Protein AF-A0A367IPC1-F1 (afdb_monomer_lite)

Structure (mmCIF, N/CA/C/O backbone):
data_AF-A0A367IPC1-F1
#
_entry.id   AF-A0A367IPC1-F1
#
loop_
_atom_site.group_PDB
_atom_site.id
_atom_site.type_symbol
_atom_site.label_atom_id
_atom_site.label_alt_id
_atom_site.label_comp_id
_atom_site.label_asym_id
_atom_site.label_entity_id
_atom_site.label_seq_id
_atom_site.pdbx_PDB_ins_code
_atom_site.Cartn_x
_atom_site.Cartn_y
_atom_site.Cartn_z
_atom_site.occupancy
_atom_site.B_iso_or_equiv
_atom_site.auth_seq_id
_atom_site.auth_comp_id
_atom_site.auth_asym_id
_atom_site.auth_atom_id
_atom_site.pdbx_PDB_model_num
ATOM 1 N N . MET A 1 1 ? 33.055 49.948 -22.273 1.00 42.25 1 MET A N 1
ATOM 2 C CA . MET A 1 1 ? 32.935 50.486 -20.903 1.00 42.25 1 MET A CA 1
ATOM 3 C C . MET A 1 1 ? 33.742 49.570 -20.008 1.00 42.25 1 MET A C 1
ATOM 5 O O . MET A 1 1 ? 33.473 48.376 -20.011 1.00 42.25 1 MET A O 1
ATOM 9 N N . ALA A 1 2 ? 34.814 50.098 -19.420 1.00 43.41 2 ALA A N 1
ATOM 10 C CA . ALA A 1 2 ? 35.796 49.330 -18.663 1.00 43.41 2 ALA A CA 1
ATOM 11 C C . ALA A 1 2 ? 35.115 48.582 -17.507 1.00 43.41 2 ALA A C 1
ATOM 13 O O . ALA A 1 2 ? 34.340 49.169 -16.755 1.00 43.41 2 ALA A O 1
ATOM 14 N N . GLN A 1 3 ? 35.345 47.272 -17.435 1.00 56.81 3 GLN A N 1
ATOM 15 C CA . GLN A 1 3 ? 34.843 46.413 -16.370 1.00 56.81 3 GLN A CA 1
ATOM 16 C C . GLN A 1 3 ? 35.680 46.675 -15.111 1.00 56.81 3 GLN A C 1
ATOM 18 O O . GLN A 1 3 ? 36.740 46.081 -14.950 1.00 56.81 3 GLN A O 1
ATOM 23 N N . ASP A 1 4 ? 35.218 47.571 -14.234 1.00 70.94 4 ASP A N 1
ATOM 24 C CA . ASP A 1 4 ? 35.778 47.771 -12.885 1.00 70.94 4 ASP A CA 1
ATOM 25 C C . ASP A 1 4 ? 35.374 46.589 -11.981 1.00 70.94 4 ASP A C 1
ATOM 27 O O . ASP A 1 4 ? 34.529 46.712 -11.088 1.00 70.94 4 ASP A O 1
ATOM 31 N N . VAL A 1 5 ? 35.930 45.411 -12.273 1.00 76.56 5 VAL A N 1
ATOM 32 C CA . VAL A 1 5 ? 35.780 44.190 -11.475 1.00 76.56 5 VAL A CA 1
ATOM 33 C C . VAL A 1 5 ? 37.172 43.699 -11.094 1.00 76.56 5 VAL A C 1
ATOM 35 O O . VAL A 1 5 ? 37.949 43.301 -11.958 1.00 76.56 5 VAL A O 1
ATOM 38 N N . SER A 1 6 ? 37.483 43.715 -9.801 1.00 80.38 6 SER A N 1
ATOM 39 C CA . SER A 1 6 ? 38.689 43.121 -9.232 1.00 80.38 6 SER A CA 1
ATOM 40 C C . SER A 1 6 ? 38.326 41.834 -8.497 1.00 80.38 6 SER A C 1
ATOM 42 O O . SER A 1 6 ? 37.409 41.809 -7.680 1.00 80.38 6 SER A O 1
ATOM 44 N N . VAL A 1 7 ? 39.034 40.746 -8.797 1.00 84.06 7 VAL A N 1
ATOM 45 C CA . VAL A 1 7 ? 38.882 39.459 -8.104 1.00 84.06 7 VAL A CA 1
ATOM 46 C C . VAL A 1 7 ? 40.265 38.985 -7.667 1.00 84.06 7 VAL A C 1
ATOM 48 O O . VAL A 1 7 ? 41.147 38.828 -8.510 1.00 84.06 7 VAL A O 1
ATOM 51 N N . GLY A 1 8 ? 40.458 38.789 -6.364 1.00 84.12 8 GLY A N 1
ATOM 52 C CA . GLY A 1 8 ? 41.663 38.232 -5.756 1.00 84.12 8 GLY A CA 1
ATOM 53 C C . GLY A 1 8 ? 41.420 36.804 -5.276 1.00 84.12 8 GLY A C 1
ATOM 54 O O . GLY A 1 8 ? 40.518 36.562 -4.476 1.00 84.12 8 GLY A O 1
ATOM 55 N N . PHE A 1 9 ? 42.223 35.859 -5.764 1.00 86.69 9 PHE A N 1
ATOM 56 C CA . PHE A 1 9 ? 42.203 34.461 -5.329 1.00 86.69 9 PHE A CA 1
ATOM 57 C C . PHE A 1 9 ? 43.360 34.201 -4.360 1.00 86.69 9 PHE A C 1
ATOM 59 O O . PHE A 1 9 ? 44.512 34.471 -4.698 1.00 86.69 9 PHE A O 1
ATOM 66 N N . TYR A 1 10 ? 43.070 33.628 -3.195 1.00 86.75 10 TYR A N 1
ATOM 67 C CA . TYR A 1 10 ? 44.057 33.212 -2.195 1.00 86.75 10 TYR A CA 1
ATOM 68 C C . TYR A 1 10 ? 43.831 31.741 -1.823 1.00 86.75 10 TYR A C 1
ATOM 70 O O . TYR A 1 10 ? 42.807 31.167 -2.180 1.00 86.75 10 TYR A O 1
ATOM 78 N N . GLU A 1 11 ? 44.781 31.096 -1.136 1.00 81.62 11 GLU A N 1
ATOM 79 C CA . GLU A 1 11 ? 44.703 29.643 -0.883 1.00 81.62 11 GLU A CA 1
ATOM 80 C C . GLU A 1 11 ? 43.423 29.209 -0.149 1.00 81.62 11 GLU A C 1
ATOM 82 O O . GLU A 1 11 ? 42.876 28.157 -0.476 1.00 81.62 11 GLU A O 1
ATOM 87 N N . ASP A 1 12 ? 42.939 30.023 0.792 1.00 85.31 12 ASP A N 1
ATOM 88 C CA . ASP A 1 12 ? 41.754 29.748 1.615 1.00 85.31 12 ASP A CA 1
ATOM 89 C C . ASP A 1 12 ? 40.728 30.896 1.595 1.00 85.31 12 ASP A C 1
ATOM 91 O O . ASP A 1 12 ? 39.740 30.846 2.324 1.00 85.31 12 ASP A O 1
ATOM 95 N N . SER A 1 13 ? 40.909 31.912 0.743 1.00 84.50 13 SER A N 1
ATOM 96 C CA . SER A 1 13 ? 39.996 33.057 0.678 1.00 84.50 13 SER A CA 1
ATOM 97 C C . SER A 1 13 ? 39.812 33.630 -0.731 1.00 84.50 13 SER A C 1
ATOM 99 O O . SER A 1 13 ? 40.622 33.425 -1.639 1.00 84.50 13 SER A O 1
ATOM 101 N N . LEU A 1 14 ? 38.694 34.330 -0.934 1.00 88.88 14 LEU A N 1
ATOM 102 C CA . LEU A 1 14 ? 38.343 35.018 -2.180 1.00 88.88 14 LEU A CA 1
ATOM 103 C C . LEU A 1 14 ? 37.898 36.445 -1.864 1.00 88.88 14 LEU A C 1
ATOM 105 O O . LEU A 1 14 ? 36.956 36.632 -1.097 1.00 88.88 14 LEU A O 1
ATOM 109 N N . SER A 1 15 ? 38.490 37.433 -2.530 1.00 85.69 15 SER A N 1
ATOM 110 C CA . SER A 1 15 ? 37.993 38.809 -2.529 1.00 85.69 15 SER A CA 1
ATOM 111 C C . SER A 1 15 ? 37.457 39.177 -3.911 1.00 85.69 15 SER A C 1
ATOM 113 O O . SER A 1 15 ? 38.071 38.885 -4.935 1.00 85.69 15 SER A O 1
ATOM 115 N N . LEU A 1 16 ? 36.283 39.799 -3.972 1.00 87.75 16 LEU A N 1
ATOM 116 C CA . LEU A 1 16 ? 35.704 40.322 -5.206 1.00 87.75 16 LEU A CA 1
ATOM 117 C C . LEU A 1 16 ? 35.141 41.712 -4.943 1.00 87.75 16 LEU A C 1
ATOM 119 O O . LEU A 1 16 ? 34.333 41.900 -4.041 1.00 87.75 16 LEU A O 1
ATOM 123 N N . ALA A 1 17 ? 35.535 42.677 -5.765 1.00 84.38 17 ALA A N 1
ATOM 124 C CA . ALA A 1 17 ? 34.986 44.021 -5.778 1.00 84.38 17 ALA A CA 1
ATOM 125 C C . ALA A 1 17 ? 34.497 44.344 -7.192 1.00 84.38 17 ALA A C 1
ATOM 127 O O . ALA A 1 17 ? 35.226 44.186 -8.168 1.00 84.38 17 ALA A O 1
ATOM 128 N N . ALA A 1 18 ? 33.252 44.789 -7.317 1.00 85.62 18 ALA A N 1
ATOM 129 C CA . ALA A 1 18 ? 32.642 45.144 -8.588 1.00 85.62 18 ALA A CA 1
ATOM 130 C C . ALA A 1 18 ? 31.862 46.451 -8.461 1.00 85.62 18 ALA A C 1
ATOM 132 O O . ALA A 1 18 ? 31.070 46.639 -7.536 1.00 85.62 18 ALA A O 1
ATOM 133 N N . LYS A 1 19 ? 32.051 47.359 -9.417 1.00 80.00 19 LYS A N 1
ATOM 134 C CA . LYS A 1 19 ? 31.280 48.602 -9.476 1.00 80.00 19 LYS A CA 1
ATOM 135 C C . LYS A 1 19 ? 29.926 48.358 -10.144 1.00 80.00 19 LYS A C 1
ATOM 137 O O . LYS A 1 19 ? 29.862 47.919 -11.291 1.00 80.00 19 LYS A O 1
ATOM 142 N N . LEU A 1 20 ? 28.836 48.633 -9.430 1.00 74.75 20 LEU A N 1
ATOM 143 C CA . LEU A 1 20 ? 27.482 48.475 -9.959 1.00 74.75 20 LEU A CA 1
ATOM 144 C C . LEU A 1 20 ? 27.122 49.633 -10.911 1.00 74.75 20 LEU A C 1
ATOM 146 O O . LEU A 1 20 ? 27.623 50.748 -10.738 1.00 74.75 20 LEU A O 1
ATOM 150 N N . PRO A 1 21 ? 26.194 49.426 -11.868 1.00 69.56 21 PRO A N 1
ATOM 151 C CA . PRO A 1 21 ? 25.700 50.490 -12.751 1.00 69.56 21 PRO A CA 1
ATOM 152 C C . PRO A 1 21 ? 25.064 51.677 -12.009 1.00 69.56 21 PRO A C 1
ATOM 154 O O . PRO A 1 21 ? 24.991 52.773 -12.552 1.00 69.56 21 PRO A O 1
ATOM 157 N N . SER A 1 22 ? 24.630 51.471 -10.760 1.00 72.56 22 SER A N 1
ATOM 158 C CA . SER A 1 22 ? 24.115 52.496 -9.843 1.00 72.56 22 SER A CA 1
ATOM 159 C C . SER A 1 22 ? 25.197 53.412 -9.250 1.00 72.56 22 SER A C 1
ATOM 161 O O . SER A 1 22 ? 24.870 54.322 -8.494 1.00 72.56 22 SER A O 1
ATOM 163 N N . GLY A 1 23 ? 26.480 53.176 -9.551 1.00 70.69 23 GLY A N 1
ATOM 164 C CA . GLY A 1 23 ? 27.620 53.959 -9.058 1.00 70.69 23 GLY A CA 1
ATOM 165 C C . GLY A 1 23 ? 28.197 53.492 -7.716 1.00 70.69 23 GLY A C 1
ATOM 166 O O . GLY A 1 23 ? 29.276 53.940 -7.338 1.00 70.69 23 GLY A O 1
ATOM 167 N N . SER A 1 24 ? 27.528 52.570 -7.019 1.00 76.44 24 SER A N 1
ATOM 168 C CA . SER A 1 24 ? 27.991 51.963 -5.764 1.00 76.44 24 SER A CA 1
ATOM 169 C C . SER A 1 24 ? 28.939 50.785 -6.011 1.00 76.44 24 SER A C 1
ATOM 171 O O . SER A 1 24 ? 28.683 49.956 -6.885 1.00 76.44 24 SER A O 1
ATOM 173 N N . THR A 1 25 ? 29.999 50.662 -5.212 1.00 80.88 25 THR A N 1
ATOM 174 C CA . THR A 1 25 ? 30.897 49.496 -5.241 1.00 80.88 25 THR A CA 1
ATOM 175 C C . THR A 1 25 ? 30.338 48.380 -4.362 1.00 80.88 25 THR A C 1
ATOM 177 O O . THR A 1 25 ? 30.040 48.604 -3.192 1.00 80.88 25 THR A O 1
ATOM 180 N N . TYR A 1 26 ? 30.197 47.183 -4.923 1.00 80.25 26 TYR A N 1
ATOM 181 C CA . TYR A 1 26 ? 29.861 45.962 -4.199 1.00 80.25 26 TYR A CA 1
ATOM 182 C C . TYR A 1 26 ? 31.139 45.166 -3.943 1.00 80.25 26 TYR A C 1
ATOM 184 O O . TYR A 1 26 ? 31.852 44.841 -4.890 1.00 80.25 26 TYR A O 1
ATOM 192 N N . SER A 1 27 ? 31.432 44.856 -2.683 1.00 83.94 27 SER A N 1
ATOM 193 C CA . SER A 1 27 ? 32.581 44.040 -2.288 1.00 83.94 27 SER A CA 1
ATOM 194 C C . SER A 1 27 ? 32.126 42.829 -1.486 1.00 83.94 27 SER A C 1
ATOM 196 O O . SER A 1 27 ? 31.319 42.963 -0.567 1.00 83.94 27 SER A O 1
ATOM 198 N N . ILE A 1 28 ? 32.667 41.663 -1.816 1.00 84.69 28 ILE A N 1
ATOM 199 C CA . ILE A 1 28 ? 32.469 40.410 -1.099 1.00 84.69 28 ILE A CA 1
ATOM 200 C C . ILE A 1 28 ? 33.833 39.810 -0.770 1.00 84.69 28 ILE A C 1
ATOM 202 O O . ILE A 1 28 ? 34.719 39.737 -1.621 1.00 84.69 28 ILE A O 1
ATOM 206 N N . GLU A 1 29 ? 33.985 39.389 0.476 1.00 85.69 29 GLU A N 1
ATOM 207 C CA . GLU A 1 29 ? 35.168 38.705 0.978 1.00 85.69 29 GLU A CA 1
ATOM 208 C C . GLU A 1 29 ? 34.699 37.389 1.597 1.00 85.69 29 GLU A C 1
ATOM 210 O O . GLU A 1 29 ? 33.810 37.370 2.449 1.00 85.69 29 GLU A O 1
ATOM 215 N N . LEU A 1 30 ? 35.220 36.279 1.085 1.00 80.56 30 LEU A N 1
ATOM 216 C CA . LEU A 1 30 ? 34.912 34.935 1.550 1.00 80.56 30 LEU A CA 1
ATOM 217 C C . LEU A 1 30 ? 36.167 34.375 2.208 1.00 80.56 30 LEU A C 1
ATOM 219 O O . LEU A 1 30 ? 37.061 33.897 1.512 1.00 80.56 30 LEU A O 1
ATOM 223 N N . ASP A 1 31 ? 36.210 34.457 3.535 1.00 82.75 31 ASP A N 1
ATOM 224 C CA . ASP A 1 31 ? 37.276 33.933 4.386 1.00 82.75 31 ASP A CA 1
ATOM 225 C C . ASP A 1 31 ? 36.662 33.329 5.671 1.00 82.75 31 ASP A C 1
ATOM 227 O O . ASP A 1 31 ? 35.959 34.048 6.391 1.00 82.75 31 ASP A O 1
ATOM 231 N N . PRO A 1 32 ? 36.855 32.030 5.973 1.00 76.56 32 PRO A N 1
ATOM 232 C CA . PRO A 1 32 ? 37.560 31.022 5.180 1.00 76.56 32 PRO A CA 1
ATOM 233 C C . PRO A 1 32 ? 36.648 30.307 4.169 1.00 76.56 32 PRO A C 1
ATOM 235 O O . PRO A 1 32 ? 35.457 30.075 4.396 1.00 76.56 32 PRO A O 1
ATOM 238 N N . LEU A 1 33 ? 37.229 29.871 3.053 1.00 80.31 33 LEU A N 1
ATOM 239 C CA . LEU A 1 33 ? 36.613 28.904 2.152 1.00 80.31 33 LEU A CA 1
ATOM 240 C C . LEU A 1 33 ? 36.623 27.514 2.797 1.00 80.31 33 LEU A C 1
ATOM 242 O O . LEU A 1 33 ? 37.570 27.109 3.461 1.00 80.31 33 LEU A O 1
ATOM 246 N N . ALA A 1 34 ? 35.575 26.728 2.544 1.00 78.44 34 ALA A N 1
ATOM 247 C CA . ALA A 1 34 ? 35.453 25.387 3.120 1.00 78.44 34 ALA A CA 1
ATOM 248 C C . ALA A 1 34 ? 36.574 24.414 2.689 1.00 78.44 34 ALA A C 1
ATOM 250 O O . ALA A 1 34 ? 36.741 23.368 3.307 1.00 78.44 34 ALA A O 1
ATOM 251 N N . HIS A 1 35 ? 37.275 24.698 1.586 1.00 80.81 35 HIS A N 1
ATOM 252 C CA . HIS A 1 35 ? 38.360 23.874 1.056 1.00 80.81 35 HIS A CA 1
ATOM 253 C C . HIS A 1 35 ? 39.422 24.760 0.401 1.00 80.81 35 HIS A C 1
ATOM 255 O O . HIS A 1 35 ? 39.066 25.685 -0.333 1.00 80.81 35 HIS A O 1
ATOM 261 N N . LYS A 1 36 ? 40.693 24.373 0.557 1.00 84.38 36 LYS A N 1
ATOM 262 C CA . LYS A 1 36 ? 41.838 24.987 -0.129 1.00 84.38 36 LYS A CA 1
ATOM 263 C C . LYS A 1 36 ? 41.646 24.997 -1.642 1.00 84.38 36 LYS A C 1
ATOM 265 O O . LYS A 1 36 ? 41.293 23.966 -2.232 1.00 84.38 36 LYS A O 1
ATOM 270 N N . ILE A 1 37 ? 41.929 26.125 -2.280 1.00 87.00 37 ILE A N 1
ATOM 271 C CA . ILE A 1 37 ? 41.869 26.301 -3.736 1.00 87.00 37 ILE A CA 1
ATOM 272 C C . ILE A 1 37 ? 43.272 26.425 -4.343 1.00 87.00 37 ILE A C 1
ATOM 274 O O . ILE A 1 37 ? 44.253 26.625 -3.632 1.00 87.00 37 ILE A O 1
ATOM 278 N N . ILE A 1 38 ? 43.371 26.258 -5.662 1.00 86.88 38 ILE A N 1
ATOM 279 C CA . ILE A 1 38 ? 44.560 26.579 -6.460 1.00 86.88 38 ILE A CA 1
ATOM 280 C C . ILE A 1 38 ? 44.291 27.949 -7.098 1.00 86.88 38 ILE A C 1
ATOM 282 O O . ILE A 1 38 ? 43.491 28.022 -8.042 1.00 86.88 38 ILE A O 1
ATOM 286 N N . PRO A 1 39 ? 44.894 29.042 -6.590 1.00 84.12 39 PRO A N 1
ATOM 287 C CA . PRO A 1 39 ? 44.636 30.389 -7.100 1.00 84.12 39 PRO A CA 1
ATOM 288 C C . PRO A 1 39 ? 44.961 30.535 -8.590 1.00 84.12 39 PRO A C 1
ATOM 290 O O . PRO A 1 39 ? 44.196 31.149 -9.325 1.00 84.12 39 PRO A O 1
ATOM 293 N N . GLU A 1 40 ? 46.042 29.898 -9.047 1.00 82.94 40 GLU A N 1
ATOM 294 C CA . GLU A 1 40 ? 46.537 29.974 -10.430 1.00 82.94 40 GLU A CA 1
ATOM 295 C C . GLU A 1 40 ? 45.604 29.310 -11.460 1.00 82.94 40 GLU A C 1
ATOM 297 O O . GLU A 1 40 ? 45.574 29.710 -12.621 1.00 82.94 40 GLU A O 1
ATOM 302 N N . GLU A 1 41 ? 44.801 28.326 -11.041 1.00 82.69 41 GLU A N 1
ATOM 303 C CA . GLU A 1 41 ? 43.831 27.625 -11.899 1.00 82.69 41 GLU A CA 1
ATOM 304 C C . GLU A 1 41 ? 42.393 28.151 -11.738 1.00 82.69 41 GLU A C 1
ATOM 306 O O . GLU A 1 41 ? 41.453 27.645 -12.365 1.00 82.69 41 GLU A O 1
ATOM 311 N N . SER A 1 42 ? 42.194 29.155 -10.882 1.00 85.94 42 SER A N 1
ATOM 312 C CA . SER A 1 42 ? 40.891 29.773 -10.651 1.00 85.94 42 SER A CA 1
ATOM 313 C C . SER A 1 42 ? 40.672 30.923 -11.635 1.00 85.94 42 SER A C 1
ATOM 315 O O . SER A 1 42 ? 41.569 31.706 -11.927 1.00 85.94 42 SER A O 1
ATOM 317 N N . THR A 1 43 ? 39.471 31.012 -12.204 1.00 87.25 43 THR A N 1
ATOM 318 C CA . THR A 1 43 ? 39.163 31.960 -13.289 1.00 87.25 43 THR A CA 1
ATOM 319 C C . THR A 1 43 ? 37.868 32.701 -13.001 1.00 87.25 43 THR A C 1
ATOM 321 O O . THR A 1 43 ? 36.988 32.174 -12.322 1.00 87.25 43 THR A O 1
ATOM 324 N N . TYR A 1 44 ? 37.717 33.911 -13.537 1.00 88.19 44 TYR A N 1
ATOM 325 C CA . TYR A 1 44 ? 36.442 34.621 -13.512 1.00 88.19 44 TYR A CA 1
ATOM 326 C C . TYR A 1 44 ? 36.066 35.136 -14.902 1.00 88.19 44 TYR A C 1
ATOM 328 O O . TYR A 1 44 ? 36.925 35.387 -15.749 1.00 88.19 44 TYR A O 1
ATOM 336 N N . LYS A 1 45 ? 34.762 35.266 -15.148 1.00 85.50 45 LYS A N 1
ATOM 337 C CA . LYS A 1 45 ? 34.191 35.846 -16.365 1.00 85.50 45 LYS A CA 1
ATOM 338 C C . LYS A 1 45 ? 33.126 36.862 -15.993 1.00 85.50 45 LYS A C 1
ATOM 340 O O . LYS A 1 45 ? 32.208 36.565 -15.233 1.00 85.50 45 LYS A O 1
ATOM 345 N N . VAL A 1 46 ? 33.228 38.051 -16.571 1.00 82.50 46 VAL A N 1
ATOM 346 C CA . VAL A 1 46 ? 32.243 39.118 -16.391 1.00 82.50 46 VAL A CA 1
ATOM 347 C C . VAL A 1 46 ? 31.299 39.115 -17.593 1.00 82.50 46 VAL A C 1
ATOM 349 O O . VAL A 1 46 ? 31.722 39.349 -18.725 1.00 82.50 46 VAL A O 1
ATOM 352 N N . LEU A 1 47 ? 30.022 38.822 -17.350 1.00 79.88 47 LEU A N 1
ATOM 353 C CA . LEU A 1 47 ? 28.939 38.851 -18.335 1.00 79.88 47 LEU A CA 1
ATOM 354 C C . LEU A 1 47 ? 28.074 40.104 -18.128 1.00 79.88 47 LEU A C 1
ATOM 356 O O . LEU A 1 47 ? 28.218 40.820 -17.139 1.00 79.88 47 LEU A O 1
ATOM 360 N N . SER A 1 48 ? 27.144 40.369 -19.049 1.00 73.69 48 SER A N 1
ATOM 361 C CA . SER A 1 48 ? 26.276 41.558 -18.994 1.00 73.69 48 SER A CA 1
ATOM 362 C C . SER A 1 48 ? 25.366 41.618 -17.761 1.00 73.69 48 SER A C 1
ATOM 364 O O . SER A 1 48 ? 24.969 42.708 -17.362 1.00 73.69 48 SER A O 1
ATOM 366 N N . THR A 1 49 ? 25.034 40.471 -17.159 1.00 75.88 49 THR A N 1
ATOM 367 C CA . THR A 1 49 ? 24.090 40.376 -16.031 1.00 75.88 49 THR A CA 1
ATOM 368 C C . THR A 1 49 ? 24.647 39.672 -14.794 1.00 75.88 49 THR A C 1
ATOM 370 O O . THR A 1 49 ? 23.978 39.653 -13.764 1.00 75.88 49 THR A O 1
ATOM 373 N N . LYS A 1 50 ? 25.847 39.079 -14.864 1.00 82.75 50 LYS A N 1
ATOM 374 C CA . LYS A 1 50 ? 26.459 38.339 -13.748 1.00 82.75 50 LYS A CA 1
ATOM 375 C C . LYS A 1 50 ? 27.980 38.270 -13.856 1.00 82.75 50 LYS A C 1
ATOM 377 O O . LYS A 1 50 ? 28.536 38.369 -14.947 1.00 82.75 50 LYS A O 1
ATOM 382 N N . ILE A 1 51 ? 28.632 38.026 -12.724 1.00 83.88 51 ILE A N 1
ATOM 383 C CA . ILE A 1 51 ? 30.051 37.671 -12.651 1.00 83.88 51 ILE A CA 1
ATOM 384 C C . ILE A 1 51 ? 30.122 36.192 -12.274 1.00 83.88 51 ILE A C 1
ATOM 386 O O . ILE A 1 51 ? 29.586 35.783 -11.247 1.00 83.88 51 ILE A O 1
ATOM 390 N N . GLU A 1 52 ? 30.741 35.379 -13.124 1.00 85.12 52 GLU A N 1
ATOM 391 C CA . GLU A 1 52 ? 30.984 33.964 -12.855 1.00 85.12 52 GLU A CA 1
ATOM 392 C C . GLU A 1 52 ? 32.395 33.795 -12.306 1.00 85.12 52 GLU A C 1
ATOM 394 O O . GLU A 1 52 ? 33.363 34.153 -12.973 1.00 85.12 52 GLU A O 1
ATOM 399 N N . VAL A 1 53 ? 32.513 33.228 -11.107 1.00 87.19 53 VAL A N 1
ATOM 400 C CA . VAL A 1 53 ? 33.797 32.900 -10.482 1.00 87.19 53 VAL A CA 1
ATOM 401 C C . VAL A 1 53 ? 33.909 31.382 -10.388 1.00 87.19 53 VAL A C 1
ATOM 403 O O . VAL A 1 53 ? 33.051 30.722 -9.804 1.00 87.19 53 VAL A O 1
ATOM 406 N N . LYS A 1 54 ? 34.959 30.814 -10.981 1.00 86.38 54 LYS A N 1
ATOM 407 C CA . LYS A 1 54 ? 35.236 29.378 -10.995 1.00 86.38 54 LYS A CA 1
ATOM 408 C C . LYS A 1 54 ? 36.494 29.101 -10.181 1.00 86.38 54 LYS A C 1
ATOM 410 O O . LYS A 1 54 ? 37.598 29.411 -10.620 1.00 86.38 54 LYS A O 1
ATOM 415 N N . LEU A 1 55 ? 36.305 28.487 -9.016 1.00 85.19 55 LEU A N 1
ATOM 416 C CA . LEU A 1 55 ? 37.385 28.105 -8.110 1.00 85.19 55 LEU A CA 1
ATOM 417 C C . LEU A 1 55 ? 37.808 26.659 -8.361 1.00 85.19 55 LEU A C 1
ATOM 419 O O . LEU A 1 55 ? 36.973 25.748 -8.356 1.00 85.19 55 LEU A O 1
ATOM 423 N N . LYS A 1 56 ? 39.106 26.432 -8.553 1.00 84.25 56 LYS A N 1
ATOM 424 C CA . LYS A 1 56 ? 39.668 25.083 -8.629 1.00 84.25 56 LYS A CA 1
ATOM 425 C C . LYS A 1 56 ? 40.074 24.630 -7.230 1.00 84.25 56 LYS A C 1
ATOM 427 O O . LYS A 1 56 ? 40.928 25.247 -6.608 1.00 84.25 56 LYS A O 1
ATOM 432 N N . LYS A 1 57 ? 39.485 23.542 -6.730 1.00 83.00 57 LYS A N 1
ATOM 433 C CA . LYS A 1 57 ? 39.871 22.956 -5.434 1.00 83.00 57 LYS A CA 1
ATOM 434 C C . LYS A 1 57 ? 41.253 22.291 -5.526 1.00 83.00 57 LYS A C 1
ATOM 436 O O . LYS A 1 57 ? 41.515 21.588 -6.500 1.00 83.00 57 LYS A O 1
ATOM 441 N N . LYS A 1 58 ? 42.094 22.476 -4.499 1.00 79.44 58 LYS A N 1
ATOM 442 C CA . LYS A 1 58 ? 43.429 21.855 -4.353 1.00 79.44 58 LYS A CA 1
ATOM 443 C C . LYS A 1 58 ? 43.336 20.351 -4.125 1.00 79.44 58 LYS A C 1
ATOM 445 O O . LYS A 1 58 ? 44.116 19.586 -4.676 1.00 79.44 58 LYS A O 1
ATOM 450 N N . VAL A 1 59 ? 42.334 19.928 -3.360 1.00 76.81 59 VAL A N 1
ATOM 451 C CA . VAL A 1 59 ? 41.916 18.528 -3.297 1.00 76.81 59 VAL A CA 1
ATOM 452 C C . VAL A 1 59 ? 40.829 18.350 -4.348 1.00 76.81 59 VAL A C 1
ATOM 454 O O . VAL A 1 59 ? 39.792 19.016 -4.279 1.00 76.81 59 VAL A O 1
ATOM 457 N N . SER A 1 60 ? 41.058 17.482 -5.336 1.00 62.06 60 SER A N 1
ATOM 458 C CA . SER A 1 60 ? 39.990 17.061 -6.241 1.00 62.06 60 SER A CA 1
ATOM 459 C C . SER A 1 60 ? 38.842 16.550 -5.380 1.00 62.06 60 SER A C 1
ATOM 461 O O . SER A 1 60 ? 39.032 15.604 -4.616 1.00 62.06 60 SER A O 1
ATOM 463 N N . GLY A 1 61 ? 37.682 17.209 -5.457 1.00 56.97 61 GLY A N 1
ATOM 464 C CA . GLY A 1 61 ? 36.490 16.715 -4.779 1.00 56.97 61 GLY A CA 1
ATOM 465 C C . GLY A 1 61 ? 36.319 15.253 -5.157 1.00 56.97 61 GLY A C 1
ATOM 466 O O . GLY A 1 61 ? 36.433 14.924 -6.340 1.00 56.97 61 GLY A O 1
ATOM 467 N N . ILE A 1 62 ? 36.139 14.391 -4.159 1.00 54.12 62 ILE A N 1
ATOM 468 C CA . ILE A 1 62 ? 35.871 12.980 -4.401 1.00 54.12 62 ILE A CA 1
ATOM 469 C C . ILE A 1 62 ? 34.672 12.954 -5.350 1.00 54.12 62 ILE A C 1
ATOM 471 O O . ILE A 1 62 ? 33.612 13.491 -5.020 1.00 54.12 62 ILE A O 1
ATOM 475 N N . MET A 1 63 ? 34.867 12.461 -6.577 1.00 45.88 63 MET A N 1
ATOM 476 C CA . MET A 1 63 ? 33.732 12.241 -7.464 1.00 45.88 63 MET A CA 1
ATOM 477 C C . MET A 1 63 ? 32.817 11.265 -6.744 1.00 45.88 63 MET A C 1
ATOM 479 O O . MET A 1 63 ? 33.308 10.284 -6.193 1.00 45.88 63 MET A O 1
ATOM 483 N N . TRP A 1 64 ? 31.517 11.552 -6.720 1.00 44.94 64 TRP A N 1
ATOM 484 C CA . TRP A 1 64 ? 30.528 10.756 -5.988 1.00 44.94 64 TRP A CA 1
ATOM 485 C C . TRP A 1 64 ? 30.699 9.240 -6.197 1.00 44.94 64 TRP A C 1
ATOM 487 O O . TRP A 1 64 ? 30.651 8.493 -5.230 1.00 44.94 64 TRP A O 1
ATOM 497 N N . GLY A 1 65 ? 31.083 8.806 -7.403 1.00 50.59 65 GLY A N 1
ATOM 498 C CA . GLY A 1 65 ? 31.350 7.395 -7.715 1.00 50.59 65 GLY A CA 1
ATOM 499 C C . GLY A 1 65 ? 32.533 6.728 -6.989 1.00 50.59 65 GLY A C 1
ATOM 500 O O . GLY A 1 65 ? 32.681 5.521 -7.086 1.00 50.59 65 GLY A O 1
ATOM 501 N N . ALA A 1 66 ? 33.384 7.467 -6.270 1.00 48.62 66 ALA A N 1
ATOM 502 C CA . ALA A 1 66 ? 34.433 6.901 -5.409 1.00 48.62 66 ALA A CA 1
ATOM 503 C C . ALA A 1 66 ? 34.022 6.835 -3.923 1.00 48.62 66 ALA A C 1
ATOM 505 O O . ALA A 1 66 ? 34.733 6.239 -3.118 1.00 48.62 66 ALA A O 1
ATOM 506 N N . LEU A 1 67 ? 32.883 7.438 -3.562 1.00 44.56 67 LEU A N 1
ATOM 507 C CA . LEU A 1 67 ? 32.195 7.229 -2.281 1.00 44.56 67 LEU A CA 1
ATOM 508 C C . LEU A 1 67 ? 31.111 6.142 -2.383 1.00 44.56 67 LEU A C 1
ATOM 510 O O . LEU A 1 67 ? 30.564 5.736 -1.364 1.00 44.56 67 LEU A O 1
ATOM 514 N N . GLU A 1 68 ? 30.842 5.649 -3.591 1.00 38.97 68 GLU A N 1
ATOM 515 C CA . GLU A 1 68 ? 29.916 4.558 -3.885 1.00 38.97 68 GLU A CA 1
ATOM 516 C C . GLU A 1 68 ? 30.690 3.243 -4.066 1.00 38.97 68 GLU A C 1
ATOM 518 O O . GLU A 1 68 ? 31.098 2.873 -5.165 1.00 38.97 68 GLU A O 1
ATOM 523 N N . GLY A 1 69 ? 30.884 2.501 -2.979 1.00 46.25 69 GLY A N 1
ATOM 524 C CA . GLY A 1 69 ? 30.835 1.046 -3.062 1.00 46.25 69 GLY A CA 1
ATOM 525 C C . GLY A 1 69 ? 29.409 0.627 -2.733 1.00 46.25 69 GLY A C 1
ATOM 526 O O . GLY A 1 69 ? 29.096 0.531 -1.556 1.00 46.25 69 GLY A O 1
ATOM 527 N N . GLU A 1 70 ? 28.594 0.425 -3.774 1.00 44.09 70 GLU A N 1
ATOM 528 C CA . GLU A 1 70 ? 27.180 0.003 -3.752 1.00 44.09 70 GLU A CA 1
ATOM 529 C C . GLU A 1 70 ? 26.180 0.913 -3.003 1.00 44.09 70 GLU A C 1
ATOM 531 O O . GLU A 1 70 ? 26.260 1.122 -1.799 1.00 44.09 70 GLU A O 1
ATOM 536 N N . ASN A 1 71 ? 25.154 1.337 -3.758 1.00 42.75 71 ASN A N 1
ATOM 537 C CA . ASN A 1 71 ? 23.963 2.103 -3.363 1.00 42.75 71 ASN A CA 1
ATOM 538 C C . ASN A 1 71 ? 24.215 3.558 -2.918 1.00 42.75 71 ASN A C 1
ATOM 540 O O . ASN A 1 71 ? 24.878 3.811 -1.924 1.00 42.75 71 ASN A O 1
ATOM 544 N N . ASP A 1 72 ? 23.565 4.538 -3.555 1.00 35.88 72 ASP A N 1
ATOM 545 C CA . ASP A 1 72 ? 22.202 4.903 -3.159 1.00 35.88 72 ASP A CA 1
ATOM 546 C C . ASP A 1 72 ? 21.563 5.950 -4.096 1.00 35.88 72 ASP A C 1
ATOM 548 O O . ASP A 1 72 ? 22.203 6.674 -4.856 1.00 35.88 72 ASP A O 1
ATOM 552 N N . LEU A 1 73 ? 20.242 5.970 -4.023 1.00 36.88 73 LEU A N 1
ATOM 553 C CA . LEU A 1 73 ? 19.242 6.733 -4.747 1.00 36.88 73 LEU A CA 1
ATOM 554 C C . LEU A 1 73 ? 19.478 8.255 -4.790 1.00 36.88 73 LEU A C 1
ATOM 556 O O . LEU A 1 73 ? 19.579 8.938 -3.771 1.00 36.88 73 LEU A O 1
ATOM 560 N N . GLY A 1 74 ? 19.416 8.808 -6.003 1.00 37.06 74 GLY A N 1
ATOM 561 C CA . GLY A 1 74 ? 19.290 10.246 -6.238 1.00 37.06 74 GLY A CA 1
ATOM 562 C C . GLY A 1 74 ? 17.936 10.819 -5.791 1.00 37.06 74 GLY A C 1
ATOM 563 O O . GLY A 1 74 ? 16.910 10.138 -5.793 1.00 37.06 74 GLY A O 1
ATOM 564 N N . THR A 1 75 ? 17.920 12.110 -5.452 1.00 35.59 75 THR A N 1
ATOM 565 C CA . THR A 1 75 ? 16.713 12.898 -5.126 1.00 35.59 75 THR A CA 1
ATOM 566 C C . THR A 1 75 ? 16.682 14.198 -5.971 1.00 35.59 75 THR A C 1
ATOM 568 O O . THR A 1 75 ? 17.636 14.468 -6.703 1.00 35.59 75 THR A O 1
ATOM 571 N N . PRO A 1 76 ? 15.563 14.951 -6.034 1.00 37.81 76 PRO A N 1
ATOM 572 C CA . PRO A 1 76 ? 14.723 15.063 -7.225 1.00 37.81 76 PRO A CA 1
ATOM 573 C C . PRO A 1 76 ? 14.846 16.440 -7.907 1.00 37.81 76 PRO A C 1
ATOM 575 O O . PRO A 1 76 ? 15.250 17.431 -7.303 1.00 37.81 76 PRO A O 1
ATOM 578 N N . VAL A 1 77 ? 14.427 16.527 -9.172 1.00 35.00 77 VAL A N 1
ATOM 579 C CA . VAL A 1 77 ? 14.388 17.781 -9.952 1.00 35.00 77 VAL A CA 1
ATOM 580 C C . VAL A 1 77 ? 13.000 18.439 -9.820 1.00 35.00 77 VAL A C 1
ATOM 582 O O . VAL A 1 77 ? 11.998 17.722 -9.865 1.00 35.00 77 VAL A O 1
ATOM 585 N N . PRO A 1 78 ? 12.886 19.776 -9.672 1.00 33.88 78 PRO A N 1
ATOM 586 C CA . PRO A 1 78 ? 11.597 20.446 -9.513 1.00 33.88 78 PRO A CA 1
ATOM 587 C C . PRO A 1 78 ? 10.827 20.550 -10.839 1.00 33.88 78 PRO A C 1
ATOM 589 O O . PRO A 1 78 ? 11.397 20.806 -11.900 1.00 33.88 78 PRO A O 1
ATOM 592 N N . ALA A 1 79 ? 9.505 20.386 -10.762 1.00 28.59 79 ALA A N 1
ATOM 593 C CA . ALA A 1 79 ? 8.590 20.518 -11.889 1.00 28.59 79 ALA A CA 1
ATOM 594 C C . ALA A 1 79 ? 8.389 21.991 -12.287 1.00 28.59 79 ALA A C 1
ATOM 596 O O . ALA A 1 79 ? 7.972 22.812 -11.470 1.00 28.59 79 ALA A O 1
ATOM 597 N N . VAL A 1 80 ? 8.609 22.306 -13.567 1.00 33.00 80 VAL A N 1
ATOM 598 C CA . VAL A 1 80 ? 8.150 23.557 -14.186 1.00 33.00 80 VAL A CA 1
ATOM 599 C C . VAL A 1 80 ? 6.923 23.250 -15.037 1.00 33.00 80 VAL A C 1
ATOM 601 O O . VAL A 1 80 ? 7.003 22.632 -16.096 1.00 33.00 80 VAL A O 1
ATOM 604 N N . THR A 1 81 ? 5.770 23.705 -14.563 1.00 38.72 81 THR A N 1
ATOM 605 C CA . THR A 1 81 ? 4.542 23.858 -15.344 1.00 38.72 81 THR A CA 1
ATOM 606 C C . THR A 1 81 ? 4.704 24.972 -16.373 1.00 38.72 81 THR A C 1
ATOM 608 O O . THR A 1 81 ? 5.066 26.087 -16.006 1.00 38.72 81 THR A O 1
ATOM 611 N N . ASN A 1 82 ? 4.329 24.721 -17.630 1.00 31.23 82 ASN A N 1
ATOM 612 C CA . ASN A 1 82 ? 3.775 25.772 -18.481 1.00 31.23 82 ASN A CA 1
ATOM 613 C C . ASN A 1 82 ? 2.797 25.208 -19.520 1.00 31.23 82 ASN A C 1
ATOM 615 O O . ASN A 1 82 ? 3.149 24.438 -20.410 1.00 31.23 82 ASN A O 1
ATOM 619 N N . ASN A 1 83 ? 1.546 25.641 -19.371 1.00 42.47 83 ASN A N 1
ATOM 620 C CA . ASN A 1 83 ? 0.431 25.448 -20.286 1.00 42.47 83 ASN A CA 1
ATOM 621 C C . ASN A 1 83 ? 0.725 26.065 -21.662 1.00 42.47 83 ASN A C 1
ATOM 623 O O . ASN A 1 83 ? 0.926 27.274 -21.765 1.00 42.47 83 ASN A O 1
ATOM 627 N N . LYS A 1 84 ? 0.575 25.280 -22.734 1.00 33.81 84 LYS A N 1
ATOM 628 C CA . LYS A 1 84 ? 0.085 25.787 -24.024 1.00 33.81 84 LYS A CA 1
ATOM 629 C C . LYS A 1 84 ? -0.961 24.827 -24.580 1.00 33.81 84 LYS A C 1
ATOM 631 O O . LYS A 1 84 ? -0.669 23.719 -25.011 1.00 33.81 84 LYS A O 1
ATOM 636 N N . LYS A 1 85 ? -2.205 25.291 -24.523 1.00 39.78 85 LYS A N 1
ATOM 637 C CA . LYS A 1 85 ? -3.416 24.644 -25.024 1.00 39.78 85 LYS A CA 1
ATOM 638 C C . LYS A 1 85 ? -3.339 24.597 -26.557 1.00 39.78 85 LYS A C 1
ATOM 640 O O . LYS A 1 85 ? -3.402 25.644 -27.192 1.00 39.78 85 LYS A O 1
ATOM 645 N N . GLN A 1 86 ? -3.194 23.413 -27.149 1.00 36.78 86 GLN A N 1
ATOM 646 C CA . GLN A 1 86 ? -3.487 23.209 -28.570 1.00 36.78 86 GLN A CA 1
ATOM 647 C C . GLN A 1 86 ? -4.926 22.711 -28.696 1.00 36.78 86 GLN A C 1
ATOM 649 O O . GLN A 1 86 ? -5.261 21.601 -28.291 1.00 36.78 86 GLN A O 1
ATOM 654 N N . THR A 1 87 ? -5.792 23.561 -29.231 1.00 34.69 87 THR A N 1
ATOM 655 C CA . THR A 1 87 ? -7.157 23.214 -29.623 1.00 34.69 87 THR A CA 1
ATOM 656 C C . THR A 1 87 ? -7.105 22.365 -30.892 1.00 34.69 87 THR A C 1
ATOM 658 O O . THR A 1 87 ? -6.777 22.878 -31.959 1.00 34.69 87 THR A O 1
ATOM 661 N N . LYS A 1 88 ? -7.397 21.064 -30.777 1.00 46.75 88 LYS A N 1
ATOM 662 C CA . LYS A 1 88 ? -7.642 20.185 -31.930 1.00 46.75 88 LYS A CA 1
ATOM 663 C C . LYS A 1 88 ? -9.109 20.299 -32.339 1.00 46.75 88 LYS A C 1
ATOM 665 O O . LYS A 1 88 ? -9.993 20.067 -31.518 1.00 46.75 88 LYS A O 1
ATOM 670 N N . ASP A 1 89 ? -9.336 20.676 -33.591 1.00 48.97 89 ASP A N 1
ATOM 671 C CA . ASP A 1 89 ? -10.659 20.822 -34.193 1.00 48.97 89 ASP A CA 1
ATOM 672 C C . ASP A 1 89 ? -11.099 19.478 -34.797 1.00 48.97 89 ASP A C 1
ATOM 674 O O . ASP A 1 89 ? -10.539 19.008 -35.790 1.00 48.97 89 ASP A O 1
ATOM 678 N N . TRP A 1 90 ? -12.053 18.814 -34.143 1.00 45.09 90 TRP A N 1
ATOM 679 C CA . TRP A 1 90 ? -12.483 17.443 -34.456 1.00 45.09 90 TRP A CA 1
ATOM 680 C C . TRP A 1 90 ? -13.456 17.348 -35.642 1.00 45.09 90 TRP A C 1
ATOM 682 O O . TRP A 1 90 ? -13.779 16.249 -36.084 1.00 45.09 90 TRP A O 1
ATOM 692 N N . ASN A 1 91 ? -13.875 18.476 -36.221 1.00 44.75 91 ASN A N 1
ATOM 693 C CA . ASN A 1 91 ? -14.860 18.504 -37.308 1.00 44.75 91 ASN A CA 1
ATOM 694 C C . ASN A 1 91 ? -14.307 18.142 -38.700 1.00 44.75 91 ASN A C 1
ATOM 696 O O . ASN A 1 91 ? -15.053 18.169 -39.675 1.00 44.75 91 ASN A O 1
ATOM 700 N N . LYS A 1 92 ? -13.020 17.790 -38.825 1.00 43.22 92 LYS A N 1
ATOM 701 C CA . LYS A 1 92 ? -12.382 17.511 -40.127 1.00 43.22 92 LYS A CA 1
ATOM 702 C C . LYS A 1 92 ? -12.175 16.022 -40.445 1.00 43.22 92 LYS A C 1
ATOM 704 O O . LYS A 1 92 ? -11.608 15.709 -41.484 1.00 43.22 92 LYS A O 1
ATOM 709 N N . LEU A 1 93 ? -12.612 15.111 -39.574 1.00 37.59 93 LEU A N 1
ATOM 710 C CA . LEU A 1 93 ? -12.306 13.673 -39.674 1.00 37.59 93 LEU A CA 1
ATOM 711 C C . LEU A 1 93 ? -13.536 12.769 -39.846 1.00 37.59 93 LEU A C 1
ATOM 713 O O . LEU A 1 93 ? -13.424 11.557 -39.723 1.00 37.59 93 LEU A O 1
ATOM 717 N N . ILE A 1 94 ? -14.703 13.345 -40.148 1.00 40.19 94 ILE A N 1
ATOM 718 C CA . ILE A 1 94 ? -15.941 12.588 -40.374 1.00 40.19 94 ILE A CA 1
ATOM 719 C C . ILE A 1 94 ? -16.449 12.879 -41.786 1.00 40.19 94 ILE A C 1
ATOM 721 O O . ILE A 1 94 ? -17.373 13.665 -41.993 1.00 40.19 94 ILE A O 1
ATOM 725 N N . LYS A 1 95 ? -15.817 12.261 -42.777 1.00 40.47 95 LYS A N 1
ATOM 726 C CA . LYS A 1 95 ? -16.478 11.923 -44.036 1.00 40.47 95 LYS A CA 1
ATOM 727 C C . LYS A 1 95 ? -15.763 10.724 -44.636 1.00 40.47 95 LYS A C 1
ATOM 729 O O . LYS A 1 95 ? -14.542 10.708 -44.627 1.00 40.47 95 LYS A O 1
ATOM 734 N N . GLU A 1 96 ? -16.569 9.796 -45.141 1.00 42.38 96 GLU A N 1
ATOM 735 C CA . GLU A 1 96 ? -16.231 8.467 -45.672 1.00 42.38 96 GLU A CA 1
ATOM 736 C C . GLU A 1 96 ? -16.207 7.348 -44.628 1.00 42.38 96 GLU A C 1
ATOM 738 O O . GLU A 1 96 ? -15.151 6.972 -44.141 1.00 42.38 96 GLU A O 1
ATOM 743 N N . VAL A 1 97 ? -17.390 6.793 -44.338 1.00 35.78 97 VAL A N 1
ATOM 744 C CA . VAL A 1 97 ? -17.639 5.345 -44.459 1.00 35.78 97 VAL A CA 1
ATOM 745 C C . VAL A 1 97 ? -19.107 5.183 -44.875 1.00 35.78 97 VAL A C 1
ATOM 747 O O . VAL A 1 97 ? -19.997 5.586 -44.126 1.00 35.78 97 VAL A O 1
ATOM 750 N N . ASP A 1 98 ? -19.329 4.665 -46.084 1.00 39.22 98 ASP A N 1
ATOM 751 C CA . ASP A 1 98 ? -20.642 4.282 -46.614 1.00 39.22 98 ASP A CA 1
ATOM 752 C C . ASP A 1 98 ? -21.032 2.873 -46.143 1.00 39.22 98 ASP A C 1
ATOM 754 O O . ASP A 1 98 ? -20.200 1.968 -46.086 1.00 39.22 98 ASP A O 1
ATOM 758 N N . ASP A 1 99 ? -22.320 2.757 -45.822 1.00 46.94 99 ASP A N 1
ATOM 759 C CA . ASP A 1 99 ? -23.232 1.611 -45.880 1.00 46.94 99 ASP A CA 1
ATOM 760 C C . ASP A 1 99 ? -22.670 0.176 -45.835 1.00 46.94 99 ASP A C 1
ATOM 762 O O . ASP A 1 99 ? -22.527 -0.498 -46.853 1.00 46.94 99 ASP A O 1
ATOM 766 N N . GLU A 1 100 ? -22.604 -0.378 -44.622 1.00 44.94 100 GLU A N 1
ATOM 767 C CA . GLU A 1 100 ? -22.948 -1.784 -44.385 1.00 44.94 100 GLU A CA 1
ATOM 768 C C . GLU A 1 100 ? -23.926 -1.878 -43.209 1.00 44.94 100 GLU A C 1
ATOM 770 O O . GLU A 1 100 ? -23.825 -1.139 -42.226 1.00 44.94 100 GLU A O 1
ATOM 775 N N . LYS A 1 101 ? -24.916 -2.775 -43.313 1.00 51.78 101 LYS A N 1
ATOM 776 C CA . LYS A 1 101 ? -25.888 -3.046 -42.244 1.00 51.78 101 LYS A CA 1
ATOM 777 C C . LYS A 1 101 ? -25.161 -3.605 -41.020 1.00 51.78 101 LYS A C 1
ATOM 779 O O . LYS A 1 101 ? -24.927 -4.805 -40.918 1.00 51.78 101 LYS A O 1
ATOM 784 N N . LEU A 1 102 ? -24.820 -2.719 -40.094 1.00 48.53 102 LEU A N 1
ATOM 785 C CA . LEU A 1 102 ? -24.296 -3.072 -38.784 1.00 48.53 102 LEU A CA 1
ATOM 786 C C . LEU A 1 102 ? -25.427 -3.723 -37.975 1.00 48.53 102 LEU A C 1
ATOM 788 O O . LEU A 1 102 ? -26.480 -3.116 -37.795 1.00 48.53 102 LEU A O 1
ATOM 792 N N . GLU A 1 103 ? -25.217 -4.943 -37.486 1.00 47.47 103 GLU A N 1
ATOM 793 C CA . GLU A 1 103 ? -26.081 -5.592 -36.493 1.00 47.47 103 GLU A CA 1
ATOM 794 C C . GLU A 1 103 ? -25.352 -5.676 -35.141 1.00 47.47 103 GLU A C 1
ATOM 796 O O . GLU A 1 103 ? -24.125 -5.761 -35.077 1.00 47.47 103 GLU A O 1
ATOM 801 N N . GLY A 1 104 ? -26.109 -5.620 -34.040 1.00 61.00 104 GLY A N 1
ATOM 802 C CA . GLY A 1 104 ? -25.580 -5.679 -32.671 1.00 61.00 104 GLY A CA 1
ATOM 803 C C . GLY A 1 104 ? -25.142 -4.322 -32.102 1.00 61.00 104 GLY A C 1
ATOM 804 O O . GLY A 1 104 ? -25.739 -3.284 -32.391 1.00 61.00 104 GLY A O 1
ATOM 805 N N . GLU A 1 105 ? -24.103 -4.315 -31.261 1.00 48.97 105 GLU A N 1
ATOM 806 C CA . GLU A 1 105 ? -23.628 -3.115 -30.547 1.00 48.97 105 GLU A CA 1
ATOM 807 C C . GLU A 1 105 ? -23.195 -1.979 -31.486 1.00 48.97 105 GLU A C 1
ATOM 809 O O . GLU A 1 105 ? -23.351 -0.805 -31.153 1.00 48.97 105 GLU A O 1
ATOM 814 N N . ALA A 1 106 ? -22.718 -2.304 -32.690 1.00 60.88 106 ALA A N 1
ATOM 815 C CA . ALA A 1 106 ? -22.328 -1.313 -33.688 1.00 60.88 106 ALA A CA 1
ATOM 816 C C . ALA A 1 106 ? -23.533 -0.552 -34.274 1.00 60.88 106 ALA A C 1
ATOM 818 O O . ALA A 1 106 ? -23.440 0.653 -34.503 1.00 60.88 106 ALA A O 1
ATOM 819 N N . ALA A 1 107 ? -24.682 -1.218 -34.437 1.00 59.03 107 ALA A N 1
ATOM 820 C CA . ALA A 1 107 ? -25.937 -0.596 -34.868 1.00 59.03 107 ALA A CA 1
ATOM 821 C C . ALA A 1 107 ? -26.475 0.362 -33.800 1.00 59.03 107 ALA A C 1
ATOM 823 O O . ALA A 1 107 ? -26.901 1.480 -34.087 1.00 59.03 107 ALA A O 1
ATOM 824 N N . VAL A 1 108 ? -26.402 -0.082 -32.542 1.00 55.94 108 VAL A N 1
ATOM 825 C CA . VAL A 1 108 ? -26.791 0.710 -31.373 1.00 55.94 108 VAL A CA 1
ATOM 826 C C . VAL A 1 108 ? -25.895 1.941 -31.265 1.00 55.94 108 VAL A C 1
ATOM 828 O O . VAL A 1 108 ? -26.397 3.050 -31.108 1.00 55.94 108 VAL A O 1
ATOM 831 N N . ASN A 1 109 ? -24.583 1.782 -31.437 1.00 67.00 109 ASN A N 1
ATOM 832 C CA . ASN A 1 109 ? -23.631 2.889 -31.402 1.00 67.00 109 ASN A CA 1
ATOM 833 C C . ASN A 1 109 ? -23.829 3.872 -32.576 1.00 67.00 109 ASN A C 1
ATOM 835 O O . ASN A 1 109 ? -23.774 5.085 -32.382 1.00 67.00 109 ASN A O 1
ATOM 839 N N . ALA A 1 110 ? -24.146 3.381 -33.777 1.00 71.00 110 ALA A N 1
ATOM 840 C CA . ALA A 1 110 ? -24.505 4.232 -34.914 1.00 71.00 110 ALA A CA 1
ATOM 841 C C . ALA A 1 110 ? -25.791 5.038 -34.643 1.00 71.00 110 ALA A C 1
ATOM 843 O O . ALA A 1 110 ? -25.832 6.246 -34.889 1.00 71.00 110 ALA A O 1
ATOM 844 N N . LEU A 1 111 ? -26.803 4.405 -34.041 1.00 66.50 111 LEU A N 1
ATOM 845 C CA . LEU A 1 111 ? -28.031 5.071 -33.606 1.00 66.50 111 LEU A CA 1
ATOM 846 C C . LEU A 1 111 ? -27.752 6.137 -32.530 1.00 66.50 111 LEU A C 1
ATOM 848 O O . LEU A 1 111 ? -28.298 7.236 -32.602 1.00 66.50 111 LEU A O 1
ATOM 852 N N . PHE A 1 112 ? -26.851 5.871 -31.579 1.00 64.75 112 PHE A N 1
ATOM 853 C CA . PHE A 1 112 ? -26.390 6.859 -30.595 1.00 64.75 112 PHE A CA 1
ATOM 854 C C . PHE A 1 112 ? -25.714 8.065 -31.246 1.00 64.75 112 PHE A C 1
ATOM 856 O O . PHE A 1 112 ? -25.995 9.204 -30.872 1.00 64.75 112 PHE A O 1
ATOM 863 N N . GLN A 1 113 ? -24.834 7.833 -32.222 1.00 71.69 113 GLN A N 1
ATOM 864 C CA . GLN A 1 113 ? -24.159 8.910 -32.944 1.00 71.69 113 GLN A CA 1
ATOM 865 C C . GLN A 1 113 ? -25.154 9.778 -33.713 1.00 71.69 113 GLN A C 1
ATOM 867 O O . GLN A 1 113 ? -24.997 10.999 -33.743 1.00 71.69 113 GLN A O 1
ATOM 872 N N . GLN A 1 114 ? -26.190 9.166 -34.291 1.00 76.38 114 GLN A N 1
ATOM 873 C CA . GLN A 1 114 ? -27.261 9.882 -34.975 1.00 76.38 114 GLN A CA 1
ATOM 874 C C . GLN A 1 114 ? -28.106 10.709 -33.991 1.00 76.38 114 GLN A C 1
ATOM 876 O O . GLN A 1 114 ? -28.250 11.914 -34.182 1.00 76.38 114 GLN A O 1
ATOM 881 N N . ILE A 1 115 ? -28.557 10.118 -32.877 1.00 72.81 115 ILE A N 1
ATOM 882 C CA . ILE A 1 115 ? -29.327 10.828 -31.837 1.00 72.81 115 ILE A CA 1
ATOM 883 C C . ILE A 1 115 ? -28.513 11.985 -31.237 1.00 72.81 115 ILE A C 1
ATOM 885 O O . ILE A 1 115 ? -29.036 13.081 -31.053 1.00 72.81 115 ILE A O 1
ATOM 889 N N . TYR A 1 116 ? -27.221 11.784 -30.965 1.00 69.50 116 TYR A N 1
ATOM 890 C CA . TYR A 1 116 ? -26.348 12.842 -30.453 1.00 69.50 116 TYR A CA 1
ATOM 891 C C . TYR A 1 116 ? -26.146 13.965 -31.477 1.00 69.50 116 TYR A C 1
ATOM 893 O O . TYR A 1 116 ? -26.124 15.141 -31.106 1.00 69.50 116 TYR A O 1
ATOM 901 N N . ARG A 1 117 ? -26.014 13.627 -32.767 1.00 73.88 117 ARG A N 1
ATOM 902 C CA . ARG A 1 117 ? -25.866 14.604 -33.855 1.00 73.88 117 ARG A CA 1
ATOM 903 C C . ARG A 1 117 ? -27.094 15.505 -33.958 1.00 73.88 117 ARG A C 1
ATOM 905 O O . ARG A 1 117 ? -26.918 16.723 -34.008 1.00 73.88 117 ARG A O 1
ATOM 912 N N . ASP A 1 118 ? -28.288 14.927 -33.878 1.00 75.44 118 ASP A N 1
ATOM 913 C CA . ASP A 1 118 ? -29.559 15.633 -34.077 1.00 75.44 118 ASP A CA 1
ATOM 914 C C . ASP A 1 118 ? -30.106 16.303 -32.799 1.00 75.44 118 ASP A C 1
ATOM 916 O O . ASP A 1 118 ? -30.997 17.148 -32.869 1.00 75.44 118 ASP A O 1
ATOM 920 N N . ALA A 1 119 ? -29.559 15.980 -31.621 1.00 72.38 119 ALA A N 1
ATOM 921 C CA . ALA A 1 119 ? -30.005 16.540 -30.347 1.00 72.38 119 ALA A CA 1
ATOM 922 C C . ALA A 1 119 ? -29.584 18.002 -30.113 1.00 72.38 119 ALA A C 1
ATOM 924 O O . ALA A 1 119 ? -28.542 18.473 -30.589 1.00 72.38 119 ALA A O 1
ATOM 925 N N . ASP A 1 120 ? -30.381 18.708 -29.308 1.00 79.69 120 ASP A N 1
ATOM 926 C CA . ASP A 1 120 ? -30.065 20.053 -28.829 1.00 79.69 120 ASP A CA 1
ATOM 927 C C . ASP A 1 120 ? -28.837 20.045 -27.875 1.00 79.69 120 ASP A C 1
ATOM 929 O O . ASP A 1 120 ? -28.490 19.009 -27.293 1.00 79.69 120 ASP A O 1
ATOM 933 N N . PRO A 1 121 ? -28.129 21.177 -27.704 1.00 76.00 121 PRO A N 1
ATOM 934 C CA . PRO A 1 121 ? -26.937 21.263 -26.857 1.00 76.00 121 PRO A CA 1
ATOM 935 C C . PRO A 1 121 ? -27.134 20.874 -25.383 1.00 76.00 121 PRO A C 1
ATOM 937 O O . PRO A 1 121 ? -26.162 20.453 -24.742 1.00 76.00 121 PRO A O 1
ATOM 940 N N . ASP A 1 122 ? -28.334 21.036 -24.823 1.00 69.62 122 ASP A N 1
ATOM 941 C CA . ASP A 1 122 ? -28.647 20.612 -23.455 1.00 69.62 122 ASP A CA 1
ATOM 942 C C . ASP A 1 122 ? -28.869 19.092 -23.382 1.00 69.62 122 ASP A C 1
ATOM 944 O O . ASP A 1 122 ? -28.292 18.428 -22.514 1.00 69.62 122 ASP A O 1
ATOM 948 N N . ALA A 1 123 ? -29.573 18.505 -24.352 1.00 67.88 123 ALA A N 1
ATOM 949 C CA . ALA A 1 123 ? -29.735 17.059 -24.493 1.00 67.88 123 ALA A CA 1
ATOM 950 C C . ALA A 1 123 ? -28.401 16.336 -24.743 1.00 67.88 123 ALA A C 1
ATOM 952 O O . ALA A 1 123 ? -28.160 15.277 -24.165 1.00 67.88 123 ALA A O 1
ATOM 953 N N . ARG A 1 124 ? -27.476 16.924 -25.517 1.00 73.56 124 ARG A N 1
ATOM 954 C CA . ARG A 1 124 ? -26.109 16.386 -25.684 1.00 73.56 124 ARG A CA 1
ATOM 955 C C . ARG A 1 124 ? -25.334 16.347 -24.370 1.00 73.56 124 ARG A C 1
ATOM 957 O O . ARG A 1 124 ? -24.653 15.364 -24.081 1.00 73.56 124 ARG A O 1
ATOM 964 N N . ARG A 1 125 ? -25.442 17.398 -23.551 1.00 70.44 125 ARG A N 1
ATOM 965 C CA . ARG A 1 125 ? -24.803 17.444 -22.226 1.00 70.44 125 ARG A CA 1
ATOM 966 C C . ARG A 1 125 ? -25.404 16.412 -21.275 1.00 70.44 125 ARG A C 1
ATOM 968 O O . ARG A 1 125 ? -24.652 15.746 -20.566 1.00 70.44 125 ARG A O 1
ATOM 975 N N . ALA A 1 126 ? -26.723 16.240 -21.297 1.00 68.00 126 ALA A N 1
ATOM 976 C CA . ALA A 1 126 ? -27.408 15.215 -20.516 1.00 68.00 126 ALA A CA 1
ATOM 977 C C . ALA A 1 126 ? -27.026 13.791 -20.966 1.00 68.00 126 ALA A C 1
ATOM 979 O O . ALA A 1 126 ? -26.744 12.948 -20.116 1.00 68.00 126 ALA A O 1
ATOM 980 N N . MET A 1 127 ? -26.910 13.551 -22.278 1.00 64.88 127 MET A N 1
ATOM 981 C CA . MET A 1 127 ? -26.416 12.291 -22.851 1.00 64.88 127 MET A CA 1
ATOM 982 C C . MET A 1 127 ? -25.001 11.971 -22.390 1.00 64.88 127 MET A C 1
ATOM 984 O O . MET A 1 127 ? -24.749 10.880 -21.886 1.00 64.88 127 MET A O 1
ATOM 988 N N . MET A 1 128 ? -24.087 12.935 -22.508 1.00 65.88 128 MET A N 1
ATOM 989 C CA . MET A 1 128 ? -22.698 12.738 -22.107 1.00 65.88 128 MET A CA 1
ATOM 990 C C . MET A 1 128 ? -22.591 12.461 -20.602 1.00 65.88 128 MET A C 1
ATOM 992 O O . MET A 1 128 ? -21.861 11.565 -20.190 1.00 65.88 128 MET A O 1
ATOM 996 N N . LYS A 1 129 ? -23.364 13.180 -19.777 1.00 66.12 129 LYS A N 1
ATOM 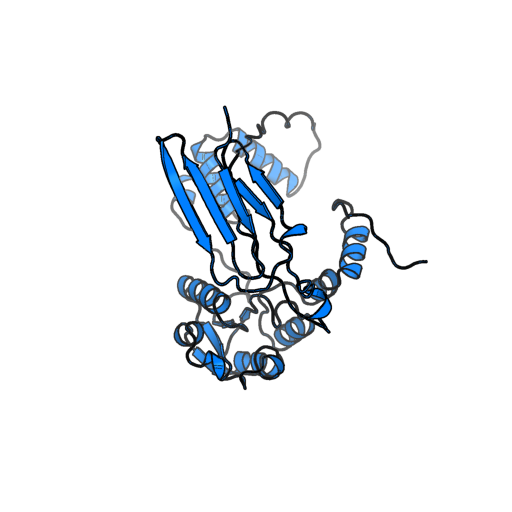997 C CA . LYS A 1 129 ? -23.421 12.962 -18.326 1.00 66.12 129 LYS A CA 1
ATOM 998 C C . LYS A 1 129 ? -23.965 11.571 -17.982 1.00 66.12 129 LYS A C 1
ATOM 1000 O O . LYS A 1 129 ? -23.338 10.860 -17.209 1.00 66.12 129 LYS A O 1
ATOM 1005 N N . SER A 1 130 ? -25.076 11.162 -18.592 1.00 63.78 130 SER A N 1
ATOM 1006 C CA . SER A 1 130 ? -25.681 9.841 -18.383 1.00 63.78 130 SER A CA 1
ATOM 1007 C C . SER A 1 130 ? -24.756 8.706 -18.815 1.00 63.78 130 SER A C 1
ATOM 1009 O O . SER A 1 130 ? -24.614 7.724 -18.089 1.00 63.78 130 SER A O 1
ATOM 1011 N N . PHE A 1 131 ? -24.079 8.855 -19.954 1.00 64.06 131 PHE A N 1
ATOM 1012 C CA . PHE A 1 131 ? -23.116 7.879 -20.453 1.00 64.06 131 PHE A CA 1
ATOM 1013 C C . PHE A 1 131 ? -21.917 7.728 -19.506 1.00 64.06 131 PHE A C 1
ATOM 1015 O O . PHE A 1 131 ? -21.552 6.608 -19.156 1.00 64.06 131 PHE A O 1
ATOM 1022 N N . ILE A 1 132 ? -21.358 8.848 -19.030 1.00 60.03 132 ILE A N 1
ATOM 1023 C CA . ILE A 1 132 ? -20.250 8.860 -18.062 1.00 60.03 132 ILE A CA 1
ATOM 1024 C C . ILE A 1 132 ? -20.677 8.257 -16.715 1.00 60.03 132 ILE A C 1
ATOM 1026 O O . ILE A 1 132 ? -19.924 7.491 -16.124 1.00 60.03 132 ILE A O 1
ATOM 1030 N N . GLU A 1 133 ? -21.873 8.580 -16.218 1.00 60.50 133 GLU A N 1
ATOM 1031 C CA . GLU A 1 133 ? -22.344 8.127 -14.901 1.00 60.50 133 GLU A CA 1
ATOM 1032 C C . GLU A 1 133 ? -22.792 6.657 -14.890 1.00 60.50 133 GLU A C 1
ATOM 1034 O O . GLU A 1 133 ? -22.642 5.981 -13.874 1.00 60.50 133 GLU A O 1
ATOM 1039 N N . SER A 1 134 ? -23.309 6.144 -16.009 1.00 55.81 134 SER A N 1
ATOM 1040 C CA . SER A 1 134 ? -23.770 4.753 -16.140 1.00 55.81 134 SER A CA 1
ATOM 1041 C C . SER A 1 134 ? -22.735 3.801 -16.739 1.00 55.81 134 SER A C 1
ATOM 1043 O O . SER A 1 134 ? -23.022 2.613 -16.904 1.00 55.81 134 SER A O 1
ATOM 1045 N N . ASN A 1 135 ? -21.557 4.301 -17.122 1.00 56.38 135 ASN A N 1
ATOM 1046 C CA . ASN A 1 135 ? -20.572 3.534 -17.887 1.00 56.38 135 ASN A CA 1
ATOM 1047 C C . ASN A 1 135 ? -21.163 2.909 -19.178 1.00 56.38 135 ASN A C 1
ATOM 1049 O O . ASN A 1 135 ? -20.707 1.861 -19.629 1.00 56.38 135 ASN A O 1
ATOM 1053 N N . GLY A 1 136 ? -22.208 3.525 -19.750 1.00 55.44 136 GLY A N 1
ATOM 1054 C CA . GLY A 1 136 ? -22.878 3.073 -20.976 1.00 55.44 136 GLY A CA 1
ATOM 1055 C C . GLY A 1 136 ? -23.945 1.981 -20.810 1.00 55.44 136 GLY A C 1
ATOM 1056 O O . GLY A 1 136 ? -24.390 1.428 -21.810 1.00 55.44 136 GLY A O 1
ATOM 1057 N N . THR A 1 137 ? -24.376 1.656 -19.585 1.00 44.09 137 THR A N 1
ATOM 1058 C CA . THR A 1 137 ? -25.240 0.480 -19.326 1.00 44.09 137 THR A CA 1
ATOM 1059 C C . THR A 1 137 ? -26.747 0.749 -19.266 1.00 44.09 137 THR A C 1
ATOM 1061 O O . THR A 1 137 ? -27.528 -0.201 -19.286 1.00 44.09 137 THR A O 1
ATOM 1064 N N . CYS A 1 138 ? -27.202 2.005 -19.208 1.00 45.50 138 CYS A N 1
ATOM 1065 C CA . CYS A 1 138 ? -28.636 2.312 -19.161 1.00 45.50 138 CYS A CA 1
ATOM 1066 C C . CYS A 1 138 ? -29.017 3.526 -20.020 1.00 45.50 138 CYS A C 1
ATOM 1068 O O . CYS A 1 138 ? -28.460 4.612 -19.893 1.00 45.50 138 CYS A O 1
ATOM 1070 N N . LEU A 1 139 ? -30.011 3.317 -20.888 1.00 49.06 139 LEU 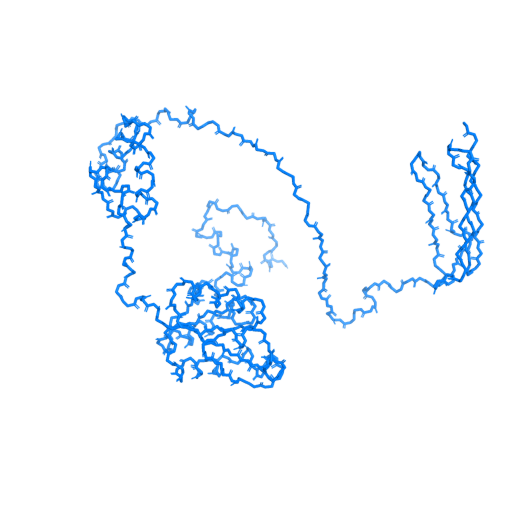A N 1
ATOM 1071 C CA . LEU A 1 139 ? -30.621 4.327 -21.750 1.00 49.06 139 LEU A CA 1
ATOM 1072 C C . LEU A 1 139 ? -31.960 4.767 -21.155 1.00 49.06 139 LEU A C 1
ATOM 1074 O O . LEU A 1 139 ? -32.853 3.947 -20.959 1.00 49.06 139 LEU A O 1
ATOM 1078 N N . SER A 1 140 ? -32.120 6.067 -20.919 1.00 55.12 140 SER A N 1
ATOM 1079 C CA . SER A 1 140 ? -33.420 6.682 -20.648 1.00 55.12 140 SER A CA 1
ATOM 1080 C C . SER A 1 140 ? -33.665 7.792 -21.663 1.00 55.12 140 SER A C 1
ATOM 1082 O O . SER A 1 140 ? -32.776 8.593 -21.938 1.00 55.12 140 SER A O 1
ATOM 1084 N N . THR A 1 141 ? -34.872 7.842 -22.225 1.00 51.41 141 THR A N 1
ATOM 1085 C CA . THR A 1 141 ? -35.315 8.880 -23.170 1.00 51.41 141 THR A CA 1
ATOM 1086 C C . THR A 1 141 ? -35.914 10.104 -22.470 1.00 51.41 141 THR A C 1
ATOM 1088 O O . THR A 1 141 ? -36.257 11.083 -23.131 1.00 51.41 141 THR A O 1
ATOM 1091 N N . ASN A 1 142 ? -36.020 10.080 -21.135 1.00 60.19 142 ASN A N 1
ATOM 1092 C CA . ASN A 1 142 ? -36.591 11.161 -20.335 1.00 60.19 142 ASN A CA 1
ATOM 1093 C C . ASN A 1 142 ? -35.491 11.989 -19.644 1.00 60.19 142 ASN A C 1
ATOM 1095 O O . ASN A 1 142 ? -35.157 11.794 -18.474 1.00 60.19 142 ASN A O 1
ATOM 1099 N N . TRP A 1 143 ? -34.891 12.909 -20.400 1.00 57.06 143 TRP A N 1
ATOM 1100 C CA . TRP A 1 143 ? -33.665 13.629 -20.029 1.00 57.06 143 TRP A CA 1
ATOM 1101 C C . TRP A 1 143 ? -33.795 14.577 -18.826 1.00 57.06 143 TRP A C 1
ATOM 1103 O O . TRP A 1 143 ? -32.813 14.803 -18.115 1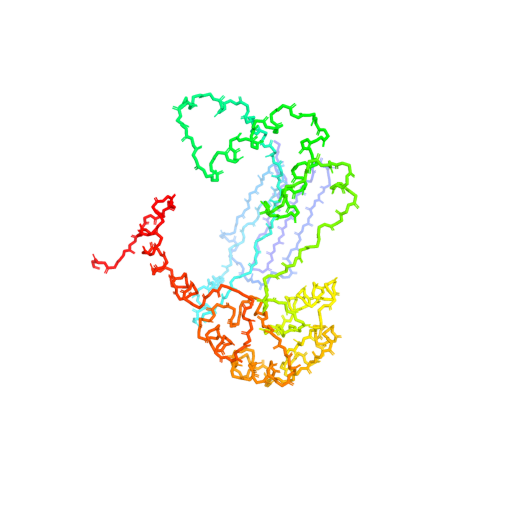.00 57.06 143 TRP A O 1
ATOM 1113 N N . SER A 1 144 ? -34.996 15.087 -18.549 1.00 63.09 144 SER A N 1
ATOM 1114 C CA . SER A 1 144 ? -35.289 15.899 -17.359 1.00 63.09 144 SER A CA 1
ATOM 1115 C C . SER A 1 144 ? -35.216 15.083 -16.057 1.00 63.09 144 SER A C 1
ATOM 1117 O O . SER A 1 144 ? -34.820 15.608 -15.012 1.00 63.09 144 SER A O 1
ATOM 1119 N N . GLU A 1 145 ? -35.505 13.780 -16.108 1.00 56.50 145 GLU A N 1
ATOM 1120 C CA . GLU A 1 145 ? -35.361 12.868 -14.964 1.00 56.50 145 GLU A CA 1
ATOM 1121 C C . GLU A 1 145 ? -33.920 12.381 -14.770 1.00 56.50 145 GLU A C 1
ATOM 1123 O O . GLU A 1 145 ? -33.452 12.256 -13.638 1.00 56.50 145 GLU A O 1
ATOM 1128 N N . VAL A 1 146 ? -33.189 12.153 -15.863 1.00 54.50 146 VAL A N 1
ATOM 1129 C CA . VAL A 1 146 ? -31.785 11.703 -15.820 1.00 54.50 146 VAL A CA 1
ATOM 1130 C C . VAL A 1 146 ? -30.875 12.771 -15.205 1.00 54.50 146 VAL A C 1
ATOM 1132 O O . VAL A 1 146 ? -29.940 12.454 -14.478 1.00 54.50 146 VAL A O 1
ATOM 1135 N N . GLY A 1 147 ? -31.167 14.055 -15.434 1.00 55.16 147 GLY A N 1
ATOM 1136 C CA . GLY A 1 147 ? -30.413 15.155 -14.829 1.00 55.16 147 GLY A CA 1
ATOM 1137 C C . GLY A 1 147 ? -30.595 15.295 -13.311 1.00 55.16 147 GLY A C 1
ATOM 1138 O O . GLY A 1 147 ? -29.701 15.835 -12.652 1.00 55.16 147 GLY A O 1
ATOM 1139 N N . SER A 1 148 ? -31.722 14.817 -12.765 1.00 59.47 148 SER A N 1
ATOM 1140 C CA . SER A 1 148 ? -32.138 15.037 -11.371 1.00 59.47 148 SER A CA 1
ATOM 1141 C C . SER A 1 148 ? -31.868 13.857 -10.432 1.00 59.47 148 SER A C 1
ATOM 1143 O O . SER A 1 148 ? -31.745 14.065 -9.224 1.00 59.47 148 SER A O 1
ATOM 1145 N N . LYS A 1 149 ? -31.723 12.632 -10.951 1.00 54.50 149 LYS A N 1
ATOM 1146 C CA . LYS A 1 149 ? -31.434 11.432 -10.149 1.00 54.50 149 LYS A CA 1
ATOM 1147 C C . LYS A 1 149 ? -29.959 11.043 -10.256 1.00 54.50 149 LYS A C 1
ATOM 1149 O O . LYS A 1 149 ? -29.409 10.978 -11.347 1.00 54.50 149 LYS A O 1
ATOM 1154 N N . LYS A 1 150 ? -29.317 10.738 -9.122 1.00 52.03 150 LYS A N 1
ATOM 1155 C CA . LYS A 1 150 ? -28.024 10.034 -9.129 1.00 52.03 150 LYS A CA 1
ATOM 1156 C C . LYS A 1 150 ? -28.282 8.578 -9.503 1.00 52.03 150 LYS A C 1
ATOM 1158 O O . LYS A 1 150 ? -29.092 7.927 -8.848 1.00 52.03 150 LYS A O 1
ATOM 1163 N N . VAL A 1 151 ? -27.609 8.081 -10.536 1.00 53.59 151 VAL A N 1
ATOM 1164 C CA . VAL A 1 151 ? -27.626 6.651 -10.864 1.00 53.59 151 VAL A CA 1
ATOM 1165 C C . VAL A 1 151 ? -26.930 5.902 -9.729 1.00 53.59 151 VAL A C 1
ATOM 1167 O O . VAL A 1 151 ? -25.782 6.198 -9.397 1.00 53.59 151 VAL A O 1
ATOM 1170 N N . GLU A 1 152 ? -27.628 4.955 -9.104 1.00 50.41 152 GLU A N 1
ATOM 1171 C CA . GLU A 1 152 ? -26.998 4.035 -8.161 1.00 50.41 152 GLU A CA 1
ATOM 1172 C C . GLU A 1 152 ? -26.108 3.071 -8.943 1.00 50.41 152 GLU A C 1
ATOM 1174 O O . GLU A 1 152 ? -26.586 2.160 -9.622 1.00 50.41 152 GLU A O 1
ATOM 1179 N N . THR A 1 153 ? -24.797 3.266 -8.849 1.00 49.62 153 THR A N 1
ATOM 1180 C CA . THR A 1 153 ? -23.835 2.267 -9.293 1.00 49.62 153 THR A CA 1
ATOM 1181 C C . THR A 1 153 ? -23.913 1.091 -8.326 1.00 49.62 153 THR A C 1
ATOM 1183 O O . THR A 1 153 ? -23.482 1.182 -7.179 1.00 49.62 153 THR A O 1
ATOM 1186 N N . LYS A 1 154 ? -24.503 -0.025 -8.764 1.00 45.41 154 LYS A N 1
ATOM 1187 C CA . LYS A 1 154 ? -24.405 -1.298 -8.044 1.00 45.41 154 LYS A CA 1
ATOM 1188 C C . LYS A 1 154 ? -23.157 -2.026 -8.552 1.00 45.41 154 LYS A C 1
ATOM 1190 O O . LYS A 1 154 ? -23.138 -2.420 -9.718 1.00 45.41 154 LYS A O 1
ATOM 1195 N N . PRO A 1 155 ? -22.102 -2.172 -7.730 1.00 55.28 155 PRO A N 1
ATOM 1196 C CA . PRO A 1 155 ? -20.975 -3.036 -8.047 1.00 55.28 155 PRO A CA 1
ATOM 1197 C C . PRO A 1 155 ? -21.466 -4.460 -8.345 1.00 55.28 155 PRO A C 1
ATOM 1199 O O . PRO A 1 155 ? -22.476 -4.872 -7.765 1.00 55.28 155 PRO A O 1
ATOM 1202 N N . PRO A 1 156 ? -20.761 -5.221 -9.200 1.00 54.66 156 PRO A N 1
ATOM 1203 C CA . PRO A 1 156 ? -21.042 -6.635 -9.424 1.00 54.66 156 PRO A CA 1
ATOM 1204 C C . PRO A 1 156 ? -21.221 -7.396 -8.104 1.00 54.66 156 PRO A C 1
ATOM 1206 O O . PRO A 1 156 ? -20.515 -7.147 -7.122 1.00 54.66 156 PRO A O 1
ATOM 1209 N N . GLU A 1 157 ? -22.167 -8.326 -8.068 1.00 48.00 157 GLU A N 1
ATOM 1210 C CA . GLU A 1 157 ? -22.463 -9.117 -6.873 1.00 48.00 157 GLU A CA 1
ATOM 1211 C C . GLU A 1 157 ? -21.183 -9.810 -6.355 1.00 48.00 157 GLU A C 1
ATOM 1213 O O . GLU A 1 157 ? -20.464 -10.452 -7.118 1.00 48.00 157 GLU A O 1
ATOM 1218 N N . GLY A 1 158 ? -20.839 -9.602 -5.077 1.00 56.69 158 GLY A N 1
ATOM 1219 C CA . GLY A 1 158 ? -19.591 -10.100 -4.468 1.00 56.69 158 GLY A CA 1
ATOM 1220 C C . GLY A 1 158 ? -18.380 -9.149 -4.504 1.00 56.69 158 GLY A C 1
ATOM 1221 O O . GLY A 1 158 ? -17.364 -9.448 -3.885 1.00 56.69 158 GLY A O 1
ATOM 1222 N N . THR A 1 159 ? -18.473 -7.978 -5.146 1.00 59.78 159 THR A N 1
ATOM 1223 C CA . THR A 1 159 ? -17.369 -6.983 -5.194 1.00 59.78 159 THR A CA 1
ATOM 1224 C C . THR A 1 159 ? -17.508 -5.828 -4.202 1.00 59.78 159 THR A C 1
ATOM 1226 O O . THR A 1 159 ? -16.697 -4.900 -4.194 1.00 59.78 159 THR A O 1
ATOM 1229 N N . MET A 1 160 ? -18.532 -5.855 -3.350 1.00 72.44 160 MET A N 1
ATOM 1230 C CA . MET A 1 160 ? -18.767 -4.777 -2.397 1.00 72.44 160 MET A CA 1
ATOM 1231 C C . MET A 1 160 ? -17.779 -4.871 -1.235 1.00 72.44 160 MET A C 1
ATOM 1233 O O . MET A 1 160 ? -17.957 -5.658 -0.308 1.00 72.44 160 MET A O 1
ATOM 1237 N N . VAL A 1 161 ? -16.728 -4.060 -1.310 1.00 85.75 161 VAL A N 1
ATOM 1238 C CA . VAL A 1 161 ? -15.711 -3.935 -0.266 1.00 85.75 161 VAL A CA 1
ATOM 1239 C C . VAL A 1 161 ? -16.316 -3.211 0.935 1.00 85.75 161 VAL A C 1
ATOM 1241 O O . VAL A 1 161 ? -16.689 -2.043 0.822 1.00 85.75 161 VAL A O 1
ATOM 1244 N N . LYS A 1 162 ? -16.423 -3.891 2.083 1.00 91.81 162 LYS A N 1
ATOM 1245 C CA . LYS A 1 162 ? -16.984 -3.309 3.312 1.00 91.81 162 LYS A CA 1
ATOM 1246 C C . LYS A 1 162 ? -15.892 -2.847 4.261 1.00 91.81 162 LYS A C 1
ATOM 1248 O O . LYS A 1 162 ? -16.106 -1.880 4.977 1.00 91.81 162 LYS A O 1
ATOM 1253 N N . LYS A 1 163 ? -14.728 -3.496 4.267 1.00 95.88 163 LYS A N 1
ATOM 1254 C CA . LYS A 1 163 ? -13.573 -3.093 5.075 1.00 95.88 163 LYS A CA 1
ATOM 1255 C C . LYS A 1 163 ? -12.270 -3.280 4.301 1.00 95.88 163 LYS A C 1
ATOM 1257 O O . LYS A 1 163 ? -12.051 -4.324 3.687 1.00 95.88 163 LYS A O 1
ATOM 1262 N N . VAL A 1 164 ? -11.398 -2.273 4.352 1.00 97.81 164 VAL A N 1
ATOM 1263 C CA . VAL A 1 164 ? -10.106 -2.268 3.644 1.00 97.81 164 VAL A CA 1
ATOM 1264 C C . VAL A 1 164 ? -8.955 -2.269 4.636 1.00 97.81 164 VAL A C 1
ATOM 1266 O O . VAL A 1 164 ? -8.864 -1.381 5.481 1.00 97.81 164 VAL A O 1
ATOM 1269 N N . LEU A 1 165 ? -8.027 -3.211 4.481 1.00 98.50 165 LEU A N 1
ATOM 1270 C CA . LEU A 1 165 ? -6.714 -3.139 5.108 1.00 98.50 165 LEU A CA 1
ATOM 1271 C C . LEU A 1 165 ? -5.726 -2.439 4.175 1.00 98.50 165 LEU A C 1
ATOM 1273 O O . LEU A 1 165 ? -5.643 -2.750 2.989 1.00 98.50 165 LEU A O 1
ATOM 1277 N N . ILE A 1 166 ? -4.950 -1.503 4.710 1.00 98.44 166 ILE A N 1
ATOM 1278 C CA . ILE A 1 166 ? -3.905 -0.813 3.960 1.00 98.44 166 ILE A CA 1
ATOM 1279 C C . ILE A 1 166 ? -2.564 -1.459 4.294 1.00 98.44 166 ILE A C 1
ATOM 1281 O O . ILE A 1 166 ? -2.036 -1.257 5.383 1.00 98.44 166 ILE A O 1
ATOM 1285 N N . ALA A 1 167 ? -1.996 -2.208 3.350 1.00 98.06 167 ALA A N 1
ATOM 1286 C CA . ALA A 1 167 ? -0.699 -2.873 3.489 1.00 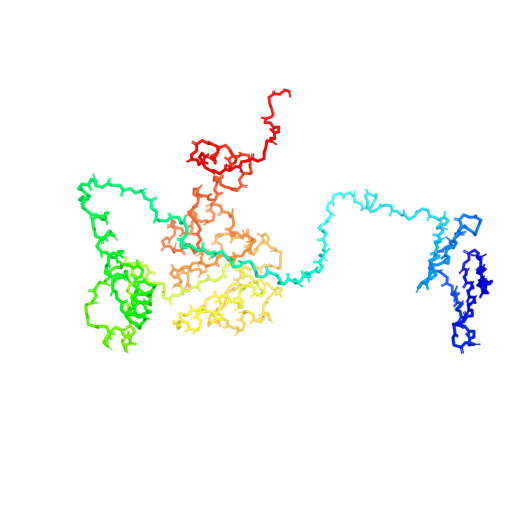98.06 167 ALA A CA 1
ATOM 1287 C C . ALA A 1 167 ? 0.459 -1.915 3.145 1.00 98.06 167 ALA A C 1
ATOM 1289 O O . ALA A 1 167 ? 1.295 -2.201 2.292 1.00 98.06 167 ALA A O 1
ATOM 1290 N N . ASN A 1 168 ? 0.460 -0.729 3.760 1.00 98.19 168 ASN A N 1
ATOM 1291 C CA . ASN A 1 168 ? 1.452 0.320 3.533 1.00 98.19 168 ASN A CA 1
ATOM 1292 C C . ASN A 1 168 ? 1.512 1.290 4.731 1.00 98.19 168 ASN A C 1
ATOM 1294 O O . ASN A 1 168 ? 0.730 1.173 5.673 1.00 98.19 168 ASN A O 1
ATOM 1298 N N . ARG A 1 169 ? 2.415 2.274 4.678 1.00 97.50 169 ARG A N 1
ATOM 1299 C CA . ARG A 1 169 ? 2.670 3.272 5.727 1.00 97.50 169 ARG A CA 1
ATOM 1300 C C . ARG A 1 169 ? 2.729 4.696 5.175 1.00 97.50 169 ARG A C 1
ATOM 1302 O O . ARG A 1 169 ? 2.757 4.921 3.970 1.00 97.50 169 ARG A O 1
ATOM 1309 N N . GLY A 1 170 ? 2.817 5.674 6.073 1.00 96.75 170 GLY A N 1
ATOM 1310 C CA . GLY A 1 170 ? 3.113 7.063 5.713 1.00 96.75 170 GLY A CA 1
ATOM 1311 C C . GLY A 1 170 ? 1.986 7.761 4.943 1.00 96.75 170 GLY A C 1
ATOM 1312 O O . GLY A 1 170 ? 0.808 7.582 5.251 1.00 96.75 170 GLY A O 1
ATOM 1313 N N . GLU A 1 171 ? 2.358 8.605 3.976 1.00 97.88 171 GLU A N 1
ATOM 1314 C CA . GLU A 1 171 ? 1.418 9.457 3.230 1.00 97.88 171 GLU A CA 1
ATOM 1315 C C . GLU A 1 171 ? 0.389 8.639 2.446 1.00 97.88 171 GLU A C 1
ATOM 1317 O O . GLU A 1 171 ? -0.808 8.905 2.569 1.00 97.88 171 GLU A O 1
ATOM 1322 N N . ILE A 1 172 ? 0.822 7.600 1.728 1.00 98.00 172 ILE A N 1
ATOM 1323 C CA . ILE A 1 172 ? -0.084 6.802 0.898 1.00 98.00 172 ILE A CA 1
ATOM 1324 C C . ILE A 1 172 ? -1.143 6.096 1.742 1.00 98.00 172 ILE A C 1
ATOM 1326 O O . ILE A 1 172 ? -2.309 6.024 1.348 1.00 98.00 172 ILE A O 1
ATOM 1330 N N . ALA A 1 173 ? -0.777 5.654 2.949 1.00 98.06 173 ALA A N 1
ATOM 1331 C CA . ALA A 1 173 ? -1.736 5.080 3.877 1.00 98.06 173 ALA A CA 1
ATOM 1332 C C . ALA A 1 173 ? -2.781 6.116 4.310 1.00 98.06 173 ALA A C 1
ATOM 1334 O O . ALA A 1 173 ? -3.981 5.855 4.208 1.00 98.06 173 ALA A O 1
ATOM 1335 N N . CYS A 1 174 ? -2.357 7.329 4.682 1.00 98.12 174 CYS A N 1
ATOM 1336 C CA . CYS A 1 174 ? -3.279 8.431 4.970 1.00 98.12 174 CYS A CA 1
ATOM 1337 C C . CYS A 1 174 ? -4.210 8.734 3.784 1.00 98.12 174 CYS A C 1
ATOM 1339 O O . CYS A 1 174 ? -5.417 8.895 3.970 1.00 98.12 174 CYS A O 1
ATOM 1341 N N . ARG A 1 175 ? -3.670 8.791 2.562 1.00 98.31 175 ARG A N 1
ATOM 1342 C CA . ARG A 1 175 ? -4.413 9.114 1.336 1.00 98.31 175 ARG A CA 1
ATOM 1343 C C . ARG A 1 175 ? -5.515 8.097 1.034 1.00 98.31 175 ARG A C 1
ATOM 1345 O O . ARG A 1 175 ? -6.635 8.488 0.672 1.00 98.31 175 ARG A O 1
ATOM 1352 N N . VAL A 1 176 ? -5.207 6.809 1.180 1.00 97.81 176 VAL A N 1
ATOM 1353 C CA . VAL A 1 176 ? -6.168 5.712 0.999 1.00 97.81 176 VAL A CA 1
ATOM 1354 C C . VAL A 1 176 ? -7.230 5.759 2.093 1.00 97.81 176 VAL A C 1
ATOM 1356 O O . VAL A 1 176 ? -8.421 5.739 1.776 1.00 97.81 176 VAL A O 1
ATOM 1359 N N . ILE A 1 177 ? -6.827 5.930 3.357 1.00 97.69 177 ILE A N 1
ATOM 1360 C CA . ILE A 1 177 ? -7.756 6.008 4.493 1.00 97.69 177 ILE A CA 1
ATOM 1361 C C . ILE A 1 177 ? -8.745 7.166 4.324 1.00 97.69 177 ILE A C 1
ATOM 1363 O O . ILE A 1 177 ? -9.948 6.975 4.476 1.00 97.69 177 ILE A O 1
ATOM 1367 N N . GLN A 1 178 ? -8.280 8.358 3.937 1.00 97.12 178 GLN A N 1
ATOM 1368 C CA . GLN A 1 178 ? -9.163 9.505 3.681 1.00 97.12 178 GLN A CA 1
ATOM 1369 C C . GLN A 1 178 ? -10.205 9.213 2.595 1.00 97.12 178 GLN A C 1
ATOM 1371 O O . GLN A 1 178 ? -11.357 9.636 2.703 1.00 97.12 178 GLN A O 1
ATOM 1376 N N . THR A 1 179 ? -9.811 8.483 1.549 1.00 96.56 179 THR A N 1
ATOM 1377 C CA . THR A 1 179 ? -10.730 8.102 0.469 1.00 96.56 179 THR A CA 1
ATOM 1378 C C . THR A 1 179 ? -11.775 7.113 0.972 1.00 96.56 179 THR A C 1
ATOM 1380 O O . THR A 1 179 ? -12.960 7.327 0.735 1.00 96.56 179 THR A O 1
ATOM 1383 N N . CYS A 1 180 ? -11.357 6.091 1.720 1.00 95.00 180 CYS A N 1
ATOM 1384 C CA . CYS A 1 180 ? -12.262 5.108 2.313 1.00 95.00 180 CYS A CA 1
ATOM 1385 C C . CYS A 1 180 ? -13.244 5.767 3.292 1.00 95.00 180 CYS A C 1
ATOM 1387 O O . CYS A 1 180 ? -14.446 5.536 3.186 1.00 95.00 180 CYS A O 1
ATOM 1389 N N . LYS A 1 181 ? -12.778 6.697 4.139 1.00 92.25 181 LYS A N 1
ATOM 1390 C CA . LYS A 1 181 ? -13.646 7.480 5.036 1.00 92.25 181 LYS A CA 1
ATOM 1391 C C . LYS A 1 181 ? -14.706 8.277 4.285 1.00 92.25 181 LYS A C 1
ATOM 1393 O O . LYS A 1 181 ? -15.865 8.274 4.684 1.00 92.25 181 LYS A O 1
ATOM 1398 N N . ARG A 1 182 ? -14.343 8.922 3.171 1.00 92.69 182 ARG A N 1
ATOM 1399 C CA . ARG A 1 182 ? -15.307 9.646 2.324 1.00 92.69 182 ARG A CA 1
ATOM 1400 C C . ARG A 1 182 ? -16.350 8.718 1.691 1.00 92.69 182 ARG A C 1
ATOM 1402 O O . ARG A 1 182 ? -17.457 9.164 1.413 1.00 92.69 182 ARG A O 1
ATOM 1409 N N . LEU A 1 183 ? -15.990 7.458 1.457 1.00 90.75 183 LEU A N 1
ATOM 1410 C CA . LEU A 1 183 ? -16.878 6.423 0.927 1.00 90.75 183 LEU A CA 1
ATOM 1411 C C . LEU A 1 183 ? -17.651 5.669 2.023 1.00 90.75 183 LEU A C 1
ATOM 1413 O O . LEU A 1 183 ? -18.471 4.820 1.693 1.00 90.75 183 LEU A O 1
ATOM 1417 N N . GLY A 1 184 ? -17.412 5.964 3.307 1.00 90.94 184 GLY A N 1
ATOM 1418 C CA . GLY A 1 184 ? -18.030 5.247 4.425 1.00 90.94 184 GLY A CA 1
ATOM 1419 C C . GLY A 1 184 ? -17.515 3.815 4.606 1.00 90.94 184 GLY A C 1
ATOM 1420 O O . GLY A 1 184 ? -18.228 2.986 5.160 1.00 90.94 184 GLY A O 1
ATOM 1421 N N . ILE A 1 185 ? -16.302 3.519 4.131 1.00 95.00 185 ILE A N 1
ATOM 1422 C CA . ILE A 1 185 ? -15.666 2.200 4.219 1.00 95.00 185 ILE A CA 1
ATOM 1423 C C . ILE A 1 185 ? -14.689 2.197 5.409 1.00 95.00 185 ILE A C 1
ATOM 1425 O O . ILE A 1 185 ? -13.707 2.945 5.368 1.00 95.00 185 ILE A O 1
ATOM 1429 N N . PRO A 1 186 ? -14.925 1.373 6.448 1.00 96.12 186 PRO A N 1
ATOM 1430 C CA . PRO A 1 186 ? -13.981 1.132 7.533 1.00 96.12 186 PRO A CA 1
ATOM 1431 C C . PRO A 1 186 ? -12.587 0.707 7.064 1.00 96.12 186 PRO A C 1
ATOM 1433 O O . PRO A 1 186 ? -12.428 -0.066 6.113 1.00 96.12 186 PRO A O 1
ATOM 1436 N N . THR A 1 187 ? -11.569 1.173 7.778 1.00 97.75 187 THR A N 1
ATOM 1437 C CA . THR A 1 187 ? -10.162 0.981 7.423 1.00 97.75 187 THR A CA 1
ATOM 1438 C C . THR A 1 187 ? -9.327 0.372 8.537 1.00 97.75 187 THR A C 1
ATOM 1440 O O . THR A 1 187 ? -9.475 0.714 9.709 1.00 97.75 187 THR A O 1
ATOM 1443 N N . VAL A 1 188 ? -8.400 -0.500 8.143 1.00 98.38 188 VAL A N 1
ATOM 1444 C CA . VAL A 1 188 ? -7.436 -1.161 9.026 1.00 98.38 188 VAL A CA 1
ATOM 1445 C C . VAL A 1 188 ? -6.024 -0.760 8.608 1.00 98.38 188 VAL A C 1
ATOM 1447 O O . VAL A 1 188 ? -5.610 -1.015 7.476 1.00 98.38 188 VAL A O 1
ATOM 1450 N N . ALA A 1 189 ? -5.269 -0.145 9.511 1.00 98.19 189 ALA A N 1
ATOM 1451 C CA . ALA A 1 189 ? -3.846 0.119 9.328 1.00 98.19 189 ALA A CA 1
ATOM 1452 C C . ALA A 1 189 ? -2.991 -1.020 9.899 1.00 98.19 189 ALA A C 1
ATOM 1454 O O . ALA A 1 189 ? -3.330 -1.631 10.914 1.00 98.19 189 ALA A O 1
ATOM 1455 N N . VAL A 1 190 ? -1.834 -1.259 9.286 1.00 98.06 190 VAL A N 1
ATOM 1456 C CA . VAL A 1 190 ? -0.764 -2.079 9.868 1.00 98.06 190 VAL A CA 1
ATOM 1457 C C . VAL A 1 190 ? 0.450 -1.211 10.156 1.00 98.06 190 VAL A C 1
ATOM 1459 O O . VAL A 1 190 ? 0.766 -0.332 9.360 1.00 98.06 190 VAL A O 1
ATOM 1462 N N . TYR A 1 191 ? 1.125 -1.427 11.283 1.00 98.00 191 TYR A N 1
ATOM 1463 C CA . TYR A 1 191 ? 2.268 -0.602 11.675 1.00 98.00 191 TYR A CA 1
ATOM 1464 C C . TYR A 1 191 ? 3.405 -1.404 12.313 1.00 98.00 191 TYR A C 1
ATOM 1466 O O . TYR A 1 191 ? 3.182 -2.422 12.973 1.00 98.00 191 TYR A O 1
ATOM 1474 N N . SER A 1 192 ? 4.634 -0.926 12.121 1.00 97.19 192 SER A N 1
ATOM 1475 C CA . SER A 1 192 ? 5.822 -1.399 12.839 1.00 97.19 192 SER A CA 1
ATOM 1476 C C . SER A 1 192 ? 6.100 -0.561 14.090 1.00 97.19 192 SER A C 1
ATOM 1478 O O . SER A 1 192 ? 5.506 0.503 14.268 1.00 97.19 192 SER A O 1
ATOM 1480 N N . ASP A 1 193 ? 7.044 -0.988 14.932 1.00 94.62 193 ASP A N 1
ATOM 1481 C CA . ASP A 1 193 ? 7.442 -0.256 16.151 1.00 94.62 193 ASP A CA 1
ATOM 1482 C C . ASP A 1 193 ? 7.735 1.233 15.906 1.00 94.62 193 ASP A C 1
ATOM 1484 O O . ASP A 1 193 ? 7.297 2.097 16.665 1.00 94.62 193 ASP A O 1
ATOM 1488 N N . SER A 1 194 ? 8.419 1.552 14.803 1.00 94.25 194 SER A N 1
ATOM 1489 C CA . SER A 1 194 ? 8.755 2.939 14.446 1.00 94.25 194 SER A CA 1
ATOM 1490 C C . SER A 1 194 ? 7.538 3.790 14.078 1.00 94.25 194 SER A C 1
ATOM 1492 O O . SER A 1 194 ? 7.568 5.011 14.217 1.00 94.25 194 SER A O 1
ATOM 1494 N N . ASP A 1 195 ? 6.465 3.161 13.603 1.00 96.12 195 ASP A N 1
ATOM 1495 C CA . ASP A 1 195 ? 5.274 3.839 13.097 1.00 96.12 195 ASP A CA 1
ATOM 1496 C C . ASP A 1 195 ? 4.106 3.823 14.091 1.00 96.12 195 ASP A C 1
ATOM 1498 O O . ASP A 1 195 ? 3.030 4.318 13.764 1.00 96.12 195 ASP A O 1
ATOM 1502 N N . GLN A 1 196 ? 4.299 3.323 15.318 1.00 94.69 196 GLN A N 1
ATOM 1503 C CA . GLN A 1 196 ? 3.243 3.224 16.336 1.00 94.69 196 GLN A CA 1
ATOM 1504 C C . GLN A 1 196 ? 2.493 4.548 16.562 1.00 94.69 196 GLN A C 1
ATOM 1506 O O . GLN A 1 196 ? 1.282 4.559 16.768 1.00 94.69 196 GLN A O 1
ATOM 1511 N N . ASN A 1 197 ? 3.205 5.675 16.474 1.00 94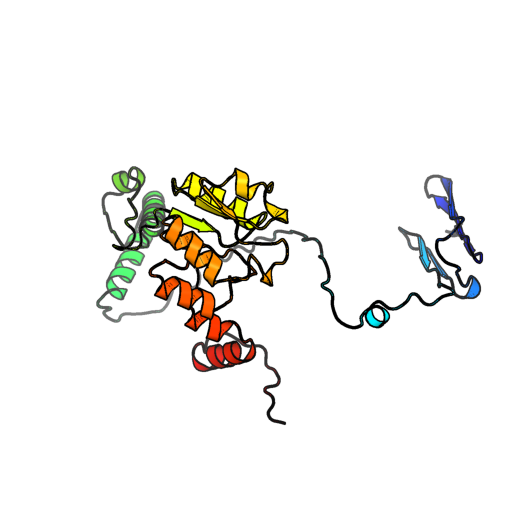.69 197 ASN A N 1
ATOM 1512 C CA . ASN A 1 197 ? 2.648 7.019 16.641 1.00 94.69 197 ASN A CA 1
ATOM 1513 C C . ASN A 1 197 ? 2.503 7.780 15.311 1.00 94.69 197 ASN A C 1
ATOM 1515 O O . ASN A 1 197 ? 2.418 9.014 15.304 1.00 94.69 197 ASN A O 1
ATOM 1519 N N . ALA A 1 198 ? 2.489 7.089 14.174 1.00 96.44 198 ALA A N 1
ATOM 1520 C CA . ALA A 1 198 ? 2.366 7.728 12.874 1.00 96.44 198 ALA A CA 1
ATOM 1521 C C . ALA A 1 198 ? 0.933 8.246 12.620 1.00 96.44 198 ALA A C 1
ATOM 1523 O O . ALA A 1 198 ? -0.042 7.709 13.156 1.00 96.44 198 ALA A O 1
ATOM 1524 N N . PRO A 1 199 ? 0.759 9.285 11.778 1.00 97.19 199 PRO A N 1
ATOM 1525 C CA . PRO A 1 199 ? -0.562 9.841 11.481 1.00 97.19 199 PRO A CA 1
ATOM 1526 C C . PRO A 1 199 ? -1.560 8.825 10.916 1.00 97.19 199 PRO A C 1
ATOM 1528 O O . PRO A 1 199 ? -2.722 8.852 11.307 1.00 97.19 199 PRO A O 1
ATOM 1531 N N . PHE A 1 200 ? -1.118 7.916 10.041 1.00 97.56 200 PHE A N 1
ATOM 1532 C CA . PHE A 1 200 ? -2.003 6.931 9.411 1.00 97.56 200 PHE A CA 1
ATOM 1533 C C . PHE A 1 200 ? -2.576 5.924 10.422 1.00 97.56 200 PHE A C 1
ATOM 1535 O O . PHE A 1 200 ? -3.723 5.515 10.276 1.00 97.56 200 PHE A O 1
ATOM 1542 N N . VAL A 1 201 ? -1.822 5.596 11.482 1.00 97.50 201 VAL A N 1
ATOM 1543 C CA . VAL A 1 201 ? -2.264 4.715 12.578 1.00 97.50 201 VAL A CA 1
ATOM 1544 C C . VAL A 1 201 ? -3.410 5.351 13.354 1.00 97.50 201 VAL A C 1
ATOM 1546 O O . VAL A 1 201 ? -4.418 4.704 13.602 1.00 97.50 201 VAL A O 1
ATOM 1549 N N . ARG A 1 202 ? -3.292 6.644 13.685 1.00 96.19 202 ARG A N 1
ATOM 1550 C CA . ARG A 1 202 ? -4.368 7.398 14.353 1.00 96.19 202 ARG A CA 1
ATOM 1551 C C . ARG A 1 202 ? -5.565 7.672 13.446 1.00 96.19 202 ARG A C 1
ATOM 1553 O O . ARG A 1 202 ? -6.650 7.964 13.938 1.00 96.19 202 ARG A O 1
ATOM 1560 N N . LEU A 1 203 ? -5.344 7.690 12.134 1.00 95.44 203 LEU A N 1
ATOM 1561 C CA . LEU A 1 203 ? -6.380 8.009 11.165 1.00 95.44 203 LEU A CA 1
ATOM 1562 C C . LEU A 1 203 ? -7.258 6.796 10.848 1.00 95.44 203 LEU A C 1
ATOM 1564 O O . LEU A 1 203 ? -8.435 7.001 10.567 1.00 95.44 203 LEU A O 1
ATOM 1568 N N . ALA A 1 204 ? -6.715 5.580 10.857 1.00 96.56 204 ALA A N 1
ATOM 1569 C CA . ALA A 1 204 ? -7.486 4.364 10.606 1.00 96.56 204 ALA A CA 1
ATOM 1570 C C . ALA A 1 204 ? -8.497 4.080 11.728 1.00 96.56 204 ALA A C 1
ATOM 1572 O O . ALA A 1 204 ? -8.356 4.573 12.846 1.00 96.56 204 ALA A O 1
ATOM 1573 N N . ASP A 1 205 ? -9.524 3.290 11.417 1.00 96.50 205 ASP A N 1
ATOM 1574 C CA . ASP A 1 205 ? -10.542 2.893 12.397 1.00 96.50 205 ASP A CA 1
ATOM 1575 C C . ASP A 1 205 ? -10.015 1.784 13.320 1.00 96.50 205 ASP A C 1
ATOM 1577 O O . ASP A 1 205 ? -10.320 1.754 14.511 1.00 96.50 205 ASP A O 1
ATOM 1581 N N . GLU A 1 206 ? -9.161 0.912 12.781 1.00 96.81 206 GLU A N 1
ATOM 1582 C CA . GLU A 1 206 ? -8.405 -0.089 13.529 1.00 96.81 206 GLU A CA 1
ATOM 1583 C C . GLU A 1 206 ? -6.929 -0.054 13.120 1.00 96.81 206 GLU A C 1
ATOM 1585 O O . GLU A 1 206 ? -6.596 0.250 11.973 1.00 96.81 206 GLU A O 1
ATOM 1590 N N . ALA A 1 207 ? -6.031 -0.418 14.035 1.00 97.06 207 ALA A N 1
ATOM 1591 C CA . ALA A 1 207 ? -4.611 -0.534 13.737 1.00 97.06 207 ALA A CA 1
ATOM 1592 C C . ALA A 1 207 ? -3.989 -1.752 14.424 1.00 97.06 207 ALA A C 1
ATOM 1594 O O . ALA A 1 207 ? -4.247 -2.007 15.600 1.00 97.06 207 ALA A O 1
ATOM 1595 N N . TYR A 1 208 ? -3.143 -2.482 13.698 1.00 97.94 208 TYR A N 1
ATOM 1596 C CA . TYR A 1 208 ? -2.501 -3.702 14.183 1.00 97.94 208 TYR A CA 1
ATOM 1597 C C . TYR A 1 208 ? -0.987 -3.636 14.020 1.00 97.94 208 TYR A C 1
ATOM 1599 O O . TYR A 1 208 ? -0.463 -3.263 12.969 1.00 97.94 208 TYR A O 1
ATOM 1607 N N . HIS A 1 209 ? -0.288 -4.051 15.069 1.00 97.25 209 HIS A N 1
ATOM 1608 C CA . HIS A 1 209 ? 1.160 -4.196 15.052 1.00 97.25 209 HIS A CA 1
ATOM 1609 C C . HIS A 1 209 ? 1.577 -5.415 14.222 1.00 97.25 209 HIS A C 1
ATOM 1611 O O . HIS A 1 209 ? 1.002 -6.494 14.375 1.00 97.25 209 HIS A O 1
ATOM 1617 N N . ILE A 1 210 ? 2.576 -5.242 13.353 1.00 95.44 210 ILE A N 1
ATOM 1618 C CA . ILE A 1 210 ? 3.079 -6.298 12.456 1.00 95.44 210 ILE A CA 1
ATOM 1619 C C . ILE A 1 210 ? 4.566 -6.632 12.651 1.00 95.44 210 ILE A C 1
ATOM 1621 O O . ILE A 1 210 ? 5.069 -7.568 12.028 1.00 95.44 210 ILE A O 1
ATOM 1625 N N . GLY A 1 211 ? 5.282 -5.943 13.540 1.00 93.44 211 GLY A N 1
ATOM 1626 C CA . GLY A 1 211 ? 6.656 -6.305 13.903 1.00 93.44 211 GLY A CA 1
ATOM 1627 C C . GLY A 1 211 ? 7.598 -5.124 14.096 1.00 93.44 211 GLY A C 1
ATOM 1628 O O . GLY A 1 211 ? 7.173 -3.974 14.215 1.00 93.44 211 GLY A O 1
ATOM 1629 N N . HIS A 1 212 ? 8.893 -5.435 14.113 1.00 93.25 212 HIS A N 1
ATOM 1630 C CA . HIS A 1 212 ? 9.946 -4.456 14.350 1.00 93.25 212 HIS A CA 1
ATOM 1631 C C . HIS A 1 212 ? 10.074 -3.436 13.219 1.00 93.25 212 HIS A C 1
ATOM 1633 O O . HIS A 1 212 ? 9.539 -3.594 12.122 1.00 93.25 212 HIS A O 1
ATOM 1639 N N . SER A 1 213 ? 10.840 -2.383 13.489 1.00 92.06 213 SER A N 1
ATOM 1640 C CA . SER A 1 213 ? 11.088 -1.258 12.584 1.00 92.06 213 SER A CA 1
ATOM 1641 C C . SER A 1 213 ? 11.613 -1.646 11.197 1.00 92.06 213 SER A C 1
ATOM 1643 O O . SER A 1 213 ? 11.394 -0.908 10.238 1.00 92.06 213 SER A O 1
ATOM 1645 N N . ILE A 1 214 ? 12.305 -2.782 11.073 1.00 93.31 214 ILE A N 1
ATOM 1646 C CA . ILE A 1 214 ? 12.892 -3.237 9.810 1.00 93.31 214 ILE A CA 1
ATOM 1647 C C . ILE A 1 214 ? 11.779 -3.714 8.866 1.00 93.31 214 ILE A C 1
ATOM 1649 O O . ILE A 1 214 ? 10.928 -4.521 9.243 1.00 93.31 214 ILE A O 1
ATOM 1653 N N . ALA A 1 215 ? 11.793 -3.241 7.616 1.00 90.12 215 ALA A N 1
ATOM 1654 C CA . ALA A 1 215 ? 10.742 -3.535 6.639 1.00 90.12 215 ALA A CA 1
ATOM 1655 C C . ALA A 1 215 ? 10.594 -5.036 6.330 1.00 90.12 215 ALA A C 1
ATOM 1657 O O . ALA A 1 215 ? 9.468 -5.508 6.191 1.00 90.12 215 ALA A O 1
ATOM 1658 N N . SER A 1 216 ? 11.698 -5.794 6.272 1.00 91.81 216 SER A N 1
ATOM 1659 C CA . SER A 1 216 ? 11.688 -7.253 6.060 1.00 91.81 216 SER A CA 1
ATOM 1660 C C . SER A 1 216 ? 10.948 -8.014 7.164 1.00 91.81 216 SER A C 1
ATOM 1662 O O . SER A 1 216 ? 10.317 -9.034 6.900 1.00 91.81 216 SER A O 1
ATOM 1664 N N . GLU A 1 217 ? 10.970 -7.499 8.393 1.00 89.25 217 GLU A N 1
ATOM 1665 C CA . GLU A 1 217 ? 10.305 -8.108 9.548 1.00 89.25 217 GLU A CA 1
ATOM 1666 C C . GLU A 1 217 ? 8.862 -7.617 9.752 1.00 89.25 217 GLU A C 1
ATOM 1668 O O . GLU A 1 217 ? 8.127 -8.189 10.568 1.00 89.25 217 GLU A O 1
ATOM 1673 N N . SER A 1 218 ? 8.457 -6.579 9.012 1.00 93.94 218 SER A N 1
ATOM 1674 C CA . SER A 1 218 ? 7.161 -5.904 9.119 1.00 93.94 218 SER A CA 1
ATOM 1675 C C . SER A 1 218 ? 6.450 -5.806 7.762 1.00 93.94 218 SER A C 1
ATOM 1677 O O . SER A 1 218 ? 5.761 -6.743 7.370 1.00 93.94 218 SER A O 1
ATOM 1679 N N . TYR A 1 219 ? 6.588 -4.692 7.039 1.00 96.00 219 TYR A N 1
ATOM 1680 C CA . TYR A 1 219 ? 5.799 -4.368 5.839 1.00 96.00 219 TYR A CA 1
ATOM 1681 C C . TYR A 1 219 ? 6.032 -5.289 4.632 1.00 96.00 219 TYR A C 1
ATOM 1683 O O . TYR A 1 219 ? 5.189 -5.343 3.740 1.00 96.00 219 TYR A O 1
ATOM 1691 N N . LEU A 1 220 ? 7.151 -6.014 4.587 1.00 96.81 220 LEU A N 1
ATOM 1692 C CA . LEU A 1 220 ? 7.434 -7.026 3.562 1.00 96.81 220 LEU A CA 1
ATOM 1693 C C . LEU A 1 220 ? 7.027 -8.441 3.999 1.00 96.81 220 LEU A C 1
ATOM 1695 O O . LEU A 1 220 ? 7.186 -9.389 3.234 1.00 96.81 220 LEU A O 1
ATOM 1699 N N . ASN A 1 221 ? 6.480 -8.606 5.207 1.00 96.38 221 ASN A N 1
ATOM 1700 C CA . ASN A 1 221 ? 5.999 -9.893 5.688 1.00 96.38 221 ASN A CA 1
ATOM 1701 C C . ASN A 1 221 ? 4.539 -10.121 5.252 1.00 96.38 221 ASN A C 1
ATOM 1703 O O . ASN A 1 221 ? 3.587 -9.768 5.953 1.00 96.38 221 ASN A O 1
ATOM 1707 N N . ALA A 1 222 ? 4.383 -10.730 4.075 1.00 97.12 222 ALA A N 1
ATOM 1708 C CA . ALA A 1 222 ? 3.095 -11.060 3.465 1.00 97.12 222 ALA A CA 1
ATOM 1709 C C . ALA A 1 222 ? 2.168 -11.863 4.395 1.00 97.12 222 ALA A C 1
ATOM 1711 O O . ALA A 1 222 ? 0.986 -11.542 4.530 1.00 97.12 222 ALA A O 1
ATOM 1712 N N . GLU A 1 223 ? 2.704 -12.886 5.065 1.00 96.38 223 GLU A N 1
ATOM 1713 C CA . GLU A 1 223 ? 1.930 -13.770 5.939 1.00 96.38 223 GLU A CA 1
ATOM 1714 C C . GLU A 1 223 ? 1.305 -13.010 7.106 1.00 96.38 223 GLU A C 1
ATOM 1716 O O . GLU A 1 223 ? 0.105 -13.142 7.353 1.00 96.38 223 GLU A O 1
ATOM 1721 N N . LYS A 1 224 ? 2.084 -12.164 7.791 1.00 96.44 224 LYS A N 1
ATOM 1722 C CA . LYS A 1 224 ? 1.578 -11.345 8.899 1.00 96.44 224 LYS A CA 1
ATOM 1723 C C . LYS A 1 224 ? 0.479 -10.394 8.441 1.00 96.44 224 LYS A C 1
ATOM 1725 O O . LYS A 1 224 ? -0.538 -10.267 9.119 1.00 96.44 224 LYS A O 1
ATOM 1730 N N . ILE A 1 225 ? 0.650 -9.750 7.287 1.00 97.56 225 ILE A N 1
ATOM 1731 C CA . ILE A 1 225 ? -0.353 -8.827 6.739 1.00 97.56 225 ILE A CA 1
ATOM 1732 C C . ILE A 1 225 ? -1.664 -9.567 6.447 1.00 97.56 225 ILE A C 1
ATOM 1734 O O . ILE A 1 225 ? -2.735 -9.099 6.834 1.00 97.56 225 ILE A O 1
ATOM 1738 N N . ILE A 1 226 ? -1.594 -10.753 5.838 1.00 97.75 226 ILE A N 1
ATOM 1739 C CA . ILE A 1 226 ? -2.775 -11.583 5.555 1.00 97.75 226 ILE A CA 1
ATOM 1740 C C . ILE A 1 226 ? -3.422 -12.086 6.849 1.00 97.75 226 ILE A C 1
ATOM 1742 O O . ILE A 1 226 ? -4.649 -12.092 6.960 1.00 97.75 226 ILE A O 1
ATOM 1746 N N . GLN A 1 227 ? -2.631 -12.471 7.854 1.00 97.38 227 GLN A N 1
ATOM 1747 C CA . GLN A 1 227 ? -3.147 -12.851 9.171 1.00 97.38 227 GLN A CA 1
ATOM 1748 C C . GLN A 1 227 ? -3.916 -11.699 9.828 1.00 97.38 227 GLN A C 1
ATOM 1750 O O . GLN A 1 227 ? -5.012 -11.916 10.347 1.00 97.38 227 GLN A O 1
ATOM 1755 N N . VAL A 1 228 ? -3.391 -10.472 9.766 1.00 97.38 228 VAL A N 1
ATOM 1756 C CA . VAL A 1 228 ? -4.097 -9.283 10.263 1.00 97.38 228 VAL A CA 1
ATOM 1757 C C . VAL A 1 228 ? -5.372 -9.022 9.463 1.00 97.38 228 VAL A C 1
ATOM 1759 O O . VAL A 1 228 ? -6.410 -8.740 10.061 1.00 97.38 228 VAL A O 1
ATOM 1762 N N . ALA A 1 229 ? -5.338 -9.150 8.137 1.00 97.06 229 ALA A N 1
ATOM 1763 C CA . ALA A 1 229 ? -6.517 -8.953 7.297 1.00 97.06 229 ALA A CA 1
ATOM 1764 C C . ALA A 1 229 ? -7.642 -9.935 7.666 1.00 97.06 229 ALA A C 1
ATOM 1766 O O . ALA A 1 229 ? -8.779 -9.520 7.885 1.00 97.06 229 ALA A O 1
ATOM 1767 N N . LYS A 1 230 ? -7.304 -11.216 7.871 1.00 96.56 230 LYS A N 1
ATOM 1768 C CA . LYS A 1 230 ? -8.249 -12.232 8.361 1.00 96.56 230 LYS A CA 1
ATOM 1769 C C . LYS A 1 230 ? -8.768 -11.915 9.762 1.00 96.56 230 LYS A C 1
ATOM 1771 O O . LYS A 1 230 ? -9.968 -12.000 10.000 1.00 96.56 230 LYS A O 1
ATOM 1776 N N . ARG A 1 231 ? -7.884 -11.531 10.690 1.00 96.56 231 ARG A N 1
ATOM 1777 C CA . ARG A 1 231 ? -8.247 -11.226 12.085 1.00 96.56 231 ARG A CA 1
ATOM 1778 C C . ARG A 1 231 ? -9.167 -10.010 12.205 1.00 96.56 231 ARG A C 1
ATOM 1780 O O . ARG A 1 231 ? -10.076 -10.021 13.025 1.00 96.56 231 ARG A O 1
ATOM 1787 N N . SER A 1 232 ? -8.916 -8.977 11.407 1.00 95.00 232 SER A N 1
ATOM 1788 C CA . SER A 1 232 ? -9.699 -7.734 11.393 1.00 95.00 232 SER A CA 1
ATOM 1789 C C . SER A 1 232 ? -10.994 -7.837 10.575 1.00 95.00 232 SER A C 1
ATOM 1791 O O . SER A 1 232 ? -11.850 -6.948 10.651 1.00 95.00 232 SER A O 1
ATOM 1793 N N . GLY A 1 233 ? -11.154 -8.916 9.800 1.00 94.31 233 GLY A N 1
ATOM 1794 C CA . GLY A 1 233 ? -12.282 -9.106 8.892 1.00 94.31 233 GLY A CA 1
ATOM 1795 C C . GLY A 1 233 ? -12.267 -8.117 7.726 1.00 94.31 233 GLY A C 1
ATOM 1796 O O . GLY A 1 233 ? -13.318 -7.606 7.350 1.00 94.31 233 GLY A O 1
ATOM 1797 N N . ALA A 1 234 ? -11.083 -7.772 7.213 1.00 95.62 234 ALA A N 1
ATOM 1798 C CA . ALA A 1 234 ? -10.958 -6.949 6.017 1.00 95.62 234 ALA A CA 1
ATOM 1799 C C . ALA A 1 234 ? -11.310 -7.772 4.768 1.00 95.62 234 ALA A C 1
ATOM 1801 O O . ALA A 1 234 ? -10.747 -8.844 4.554 1.00 95.62 234 ALA A O 1
ATOM 1802 N N . ASP A 1 235 ? -12.203 -7.249 3.926 1.00 94.56 235 ASP A N 1
ATOM 1803 C CA . ASP A 1 235 ? -12.601 -7.905 2.672 1.00 94.56 235 ASP A CA 1
ATOM 1804 C C . ASP A 1 235 ? -11.591 -7.649 1.551 1.00 94.56 235 ASP A C 1
ATOM 1806 O O . ASP A 1 235 ? -11.554 -8.380 0.563 1.00 94.56 235 ASP A O 1
ATOM 1810 N N . ALA A 1 236 ? -10.798 -6.581 1.674 1.00 96.62 236 ALA A N 1
ATOM 1811 C CA . ALA A 1 236 ? -9.839 -6.181 0.659 1.00 96.62 236 ALA A CA 1
ATOM 1812 C C . ALA A 1 236 ? -8.541 -5.628 1.253 1.00 96.62 236 ALA A C 1
ATOM 1814 O O . ALA A 1 236 ? -8.537 -5.027 2.330 1.00 96.62 236 ALA A O 1
ATOM 1815 N N . ILE A 1 237 ? -7.446 -5.779 0.510 1.00 98.12 237 ILE A N 1
ATOM 1816 C CA . ILE A 1 237 ? -6.136 -5.213 0.834 1.00 98.12 237 ILE A CA 1
ATOM 1817 C C . ILE A 1 237 ? -5.734 -4.212 -0.248 1.00 98.12 237 ILE A C 1
ATOM 1819 O O . ILE A 1 237 ? -5.642 -4.556 -1.426 1.00 98.12 237 ILE A O 1
ATOM 1823 N N . HIS A 1 238 ? -5.447 -2.980 0.168 1.00 98.19 238 HIS A N 1
ATOM 1824 C CA . HIS A 1 238 ? -4.841 -1.957 -0.676 1.00 98.19 238 HIS A CA 1
ATOM 1825 C C . HIS A 1 238 ? -3.331 -1.894 -0.406 1.00 98.19 238 HIS A C 1
ATOM 1827 O O . HIS A 1 238 ? -2.932 -1.458 0.679 1.00 98.19 238 HIS A O 1
ATOM 1833 N N . PRO A 1 239 ? -2.465 -2.268 -1.364 1.00 97.69 239 PRO A N 1
ATOM 1834 C CA . PRO A 1 239 ? -1.026 -2.307 -1.126 1.00 97.69 239 PRO A CA 1
ATOM 1835 C C . PRO A 1 239 ? -0.347 -0.938 -1.254 1.00 97.69 239 PRO A C 1
ATOM 1837 O O . PRO A 1 239 ? 0.784 -0.775 -0.818 1.00 97.69 239 PRO A O 1
ATOM 1840 N N . GLY A 1 240 ? -1.012 0.065 -1.838 1.00 96.81 240 GLY A N 1
ATOM 1841 C CA . GLY A 1 240 ? -0.390 1.367 -2.096 1.00 96.81 240 GLY A CA 1
ATOM 1842 C C . GLY A 1 240 ? 0.660 1.247 -3.200 1.00 96.81 240 GLY A C 1
ATOM 1843 O O . GLY A 1 240 ? 0.384 0.646 -4.233 1.00 96.81 240 GLY A O 1
ATOM 1844 N N . TYR A 1 241 ? 1.845 1.809 -2.972 1.00 95.75 241 TYR A N 1
ATOM 1845 C CA . TYR A 1 241 ? 3.012 1.661 -3.843 1.00 95.75 241 TYR A CA 1
ATOM 1846 C C . TYR A 1 241 ? 4.242 1.239 -3.030 1.00 95.75 241 TYR A C 1
ATOM 1848 O O . TYR A 1 241 ? 4.330 1.519 -1.831 1.00 95.75 241 TYR A O 1
ATOM 1856 N N . GLY A 1 242 ? 5.212 0.604 -3.685 1.00 95.06 242 GLY A N 1
ATOM 1857 C CA . GLY A 1 242 ? 6.351 -0.003 -3.001 1.00 95.06 242 GLY A CA 1
ATOM 1858 C C . GLY A 1 242 ? 5.934 -1.176 -2.105 1.00 95.06 242 GLY A C 1
ATOM 1859 O O . GLY A 1 242 ? 4.796 -1.645 -2.137 1.00 95.06 242 GLY A O 1
ATOM 1860 N N . PHE A 1 243 ? 6.868 -1.663 -1.287 1.00 96.25 243 PHE A N 1
ATOM 1861 C CA . PHE A 1 243 ? 6.686 -2.872 -0.475 1.00 96.25 243 PHE A CA 1
ATOM 1862 C C . PHE A 1 243 ? 6.191 -4.060 -1.313 1.00 96.25 243 PHE A C 1
ATOM 1864 O O . PHE A 1 243 ? 6.896 -4.527 -2.201 1.00 96.25 243 PHE A O 1
ATOM 1871 N N . LEU A 1 244 ? 4.980 -4.544 -1.037 1.00 95.88 244 LEU A N 1
ATOM 1872 C CA . LEU A 1 244 ? 4.381 -5.701 -1.691 1.00 95.88 244 LEU A CA 1
ATOM 1873 C C . LEU A 1 244 ? 3.434 -5.318 -2.844 1.00 95.88 244 LEU A C 1
ATOM 1875 O O . LEU A 1 244 ? 2.754 -6.191 -3.374 1.00 95.88 244 LEU A O 1
ATOM 1879 N N . SER A 1 245 ? 3.367 -4.043 -3.255 1.00 95.69 245 SER A N 1
ATOM 1880 C CA . SER A 1 245 ? 2.431 -3.586 -4.300 1.00 95.69 245 SER A CA 1
ATOM 1881 C C . SER A 1 245 ? 2.659 -4.212 -5.669 1.00 95.69 245 SER A C 1
ATOM 1883 O O . SER A 1 245 ? 1.710 -4.383 -6.428 1.00 95.69 245 SER A O 1
ATOM 1885 N N . GLU A 1 246 ? 3.907 -4.553 -5.972 1.00 94.44 246 GLU A N 1
ATOM 1886 C CA . GLU A 1 246 ? 4.325 -5.178 -7.230 1.00 94.44 246 GLU A CA 1
ATOM 1887 C C . GLU A 1 246 ? 4.803 -6.619 -7.006 1.00 94.44 246 GLU A C 1
ATOM 1889 O O . GLU A 1 246 ? 5.486 -7.193 -7.848 1.00 94.44 246 GLU A O 1
ATOM 1894 N N . ASN A 1 247 ? 4.459 -7.218 -5.861 1.00 95.50 247 ASN A N 1
ATOM 1895 C CA . ASN A 1 247 ? 4.807 -8.600 -5.570 1.00 95.50 247 ASN A CA 1
ATOM 1896 C C . ASN A 1 247 ? 3.672 -9.531 -6.053 1.00 95.50 247 ASN A C 1
ATOM 1898 O O . ASN A 1 247 ? 2.581 -9.512 -5.471 1.00 95.50 247 ASN A O 1
ATOM 1902 N N . PRO A 1 248 ? 3.897 -10.352 -7.098 1.00 95.81 248 PRO A N 1
ATOM 1903 C CA . PRO A 1 248 ? 2.857 -11.220 -7.642 1.00 95.81 248 PRO A CA 1
ATOM 1904 C C . PRO A 1 248 ? 2.454 -12.332 -6.671 1.00 95.81 248 PRO A C 1
ATOM 1906 O O . PRO A 1 248 ? 1.283 -12.700 -6.616 1.00 95.81 248 PRO A O 1
ATOM 1909 N N . ASP A 1 249 ? 3.396 -12.834 -5.873 1.00 96.69 249 ASP A N 1
ATOM 1910 C CA . ASP A 1 249 ? 3.139 -13.906 -4.916 1.00 96.69 249 ASP A CA 1
ATOM 1911 C C . ASP A 1 249 ? 2.281 -13.397 -3.758 1.00 96.69 249 ASP A C 1
ATOM 1913 O O . ASP A 1 249 ? 1.359 -14.080 -3.324 1.00 96.69 249 ASP A O 1
ATOM 1917 N N . PHE A 1 250 ? 2.491 -12.151 -3.324 1.00 97.44 250 PHE A N 1
ATOM 1918 C CA . PHE A 1 250 ? 1.600 -11.510 -2.361 1.00 97.44 250 PHE A CA 1
ATOM 1919 C C . PHE A 1 250 ? 0.172 -11.388 -2.901 1.00 97.44 250 PHE A C 1
ATOM 1921 O O . PHE A 1 250 ? -0.773 -11.746 -2.200 1.00 97.44 250 PHE A O 1
ATOM 1928 N N . ALA A 1 251 ? -0.001 -10.932 -4.146 1.00 96.88 251 ALA A N 1
ATOM 1929 C CA . ALA A 1 251 ? -1.323 -10.843 -4.765 1.00 96.88 251 ALA A CA 1
ATOM 1930 C C . ALA A 1 251 ? -2.015 -12.219 -4.838 1.00 96.88 251 ALA A C 1
ATOM 1932 O O . ALA A 1 251 ? -3.201 -12.328 -4.518 1.00 96.88 251 ALA A O 1
ATOM 1933 N N . ASP A 1 252 ? -1.280 -13.280 -5.181 1.00 97.06 252 ASP A N 1
ATOM 1934 C CA . ASP A 1 252 ? -1.805 -14.649 -5.168 1.00 97.06 252 ASP A CA 1
ATOM 1935 C C . ASP A 1 252 ? -2.177 -15.119 -3.760 1.00 97.06 252 ASP A C 1
ATOM 1937 O O . ASP A 1 252 ? -3.271 -15.646 -3.567 1.00 97.06 252 ASP A O 1
ATOM 1941 N N . MET A 1 253 ? -1.326 -14.882 -2.760 1.00 97.38 253 MET A N 1
ATOM 1942 C CA . MET A 1 253 ? -1.611 -15.245 -1.369 1.00 97.38 253 MET A CA 1
ATOM 1943 C C . MET A 1 253 ? -2.858 -14.528 -0.830 1.00 97.38 253 MET A C 1
ATOM 1945 O O . MET A 1 253 ? -3.646 -15.130 -0.101 1.00 97.38 253 MET A O 1
ATOM 1949 N N . VAL A 1 254 ? -3.068 -13.259 -1.198 1.00 96.88 254 VAL A N 1
ATOM 1950 C CA . VAL A 1 254 ? -4.262 -12.480 -0.831 1.00 96.88 254 VAL A CA 1
ATOM 1951 C C . VAL A 1 254 ? -5.522 -13.085 -1.459 1.00 96.88 254 VAL A C 1
ATOM 1953 O O . VAL A 1 254 ? -6.491 -13.352 -0.746 1.00 96.88 254 VAL A O 1
ATOM 1956 N N . ASN A 1 255 ? -5.482 -13.401 -2.756 1.00 93.94 255 ASN A N 1
ATOM 1957 C CA . ASN A 1 255 ? -6.610 -14.025 -3.453 1.00 93.94 255 ASN A CA 1
ATOM 1958 C C . ASN A 1 255 ? -6.914 -15.435 -2.913 1.00 93.94 255 ASN A C 1
ATOM 1960 O O . ASN A 1 255 ? -8.072 -15.771 -2.671 1.00 93.94 255 ASN A O 1
ATOM 1964 N N . GLN A 1 256 ? -5.885 -16.250 -2.653 1.00 95.38 256 GLN A N 1
ATOM 1965 C CA . GLN A 1 256 ? -6.020 -17.582 -2.043 1.00 95.38 256 GLN A CA 1
ATOM 1966 C C . GLN A 1 256 ? -6.577 -17.518 -0.616 1.00 95.38 256 GLN A C 1
ATOM 1968 O O . GLN A 1 256 ? -7.253 -18.440 -0.163 1.00 95.38 256 GLN A O 1
ATOM 1973 N N . ALA A 1 257 ? -6.324 -16.421 0.099 1.00 94.38 257 ALA A N 1
ATOM 1974 C CA . ALA A 1 257 ? -6.906 -16.157 1.406 1.00 94.38 257 ALA A CA 1
ATOM 1975 C C . ALA A 1 257 ? -8.390 -15.744 1.350 1.00 94.38 257 ALA A C 1
ATOM 1977 O O . ALA A 1 257 ? -8.981 -15.570 2.418 1.00 94.38 257 ALA A O 1
ATOM 1978 N N . GLY A 1 258 ? -8.980 -15.609 0.155 1.00 94.06 258 GLY A N 1
ATOM 1979 C CA . GLY A 1 258 ? -10.360 -15.160 -0.045 1.00 94.06 258 GLY A CA 1
ATOM 1980 C C . GLY A 1 258 ? -10.546 -13.657 0.171 1.00 94.06 258 GLY A C 1
ATOM 1981 O O . GLY A 1 258 ? -11.650 -13.223 0.484 1.00 94.06 258 GLY A O 1
ATOM 1982 N N . ILE A 1 259 ? -9.468 -12.878 0.058 1.00 95.69 259 ILE A N 1
ATOM 1983 C CA . ILE A 1 259 ? -9.450 -11.429 0.269 1.00 95.69 259 ILE A CA 1
ATOM 1984 C C . ILE A 1 259 ? -9.204 -10.756 -1.082 1.00 95.69 259 ILE A C 1
ATOM 1986 O O . ILE A 1 259 ? -8.392 -11.221 -1.878 1.00 95.69 259 ILE A O 1
ATOM 1990 N N . ASN A 1 260 ? -9.881 -9.642 -1.350 1.00 95.00 260 ASN A N 1
ATOM 1991 C CA . ASN A 1 260 ? -9.732 -8.922 -2.609 1.00 95.00 260 ASN A CA 1
ATOM 1992 C C . ASN A 1 260 ? -8.432 -8.107 -2.629 1.00 95.00 260 ASN A C 1
ATOM 1994 O O . ASN A 1 260 ? -8.243 -7.184 -1.834 1.00 95.00 260 ASN A O 1
ATOM 1998 N N . PHE A 1 261 ? -7.545 -8.393 -3.577 1.00 96.31 261 PHE A N 1
ATOM 1999 C CA . PHE A 1 261 ? -6.378 -7.551 -3.828 1.00 96.31 261 PHE A CA 1
ATOM 2000 C C . PHE A 1 261 ? -6.771 -6.317 -4.659 1.00 96.31 261 PHE A C 1
ATOM 2002 O O . PHE A 1 261 ? -7.222 -6.446 -5.798 1.00 96.31 261 PHE A O 1
ATOM 2009 N N . ILE A 1 262 ? -6.605 -5.107 -4.110 1.00 95.81 262 ILE A N 1
ATOM 2010 C CA . ILE A 1 262 ? -6.881 -3.852 -4.830 1.00 95.81 262 ILE A CA 1
ATOM 2011 C C . ILE A 1 262 ? -5.661 -3.500 -5.685 1.00 95.81 262 ILE A C 1
ATOM 2013 O O . ILE A 1 262 ? -4.806 -2.703 -5.299 1.00 95.81 262 ILE A O 1
ATOM 2017 N N . GLY A 1 263 ? -5.583 -4.128 -6.854 1.00 94.62 263 GLY A N 1
ATOM 2018 C CA . GLY A 1 263 ? -4.495 -3.961 -7.807 1.00 94.62 263 GLY A CA 1
ATOM 2019 C C . GLY A 1 263 ? -4.675 -4.845 -9.045 1.00 94.62 263 GLY A C 1
ATOM 2020 O O . GLY A 1 263 ? -5.735 -5.451 -9.227 1.00 94.62 263 GLY A O 1
ATOM 2021 N N . PRO A 1 264 ? -3.665 -4.909 -9.927 1.00 94.00 264 PRO A N 1
ATOM 2022 C CA . PRO A 1 264 ? -3.683 -5.811 -11.075 1.00 94.00 264 PRO A CA 1
ATOM 2023 C C . PRO A 1 264 ? -3.629 -7.286 -10.643 1.00 94.00 264 PRO A C 1
ATOM 2025 O O . PRO A 1 264 ? -3.251 -7.614 -9.519 1.00 94.00 264 PRO A O 1
ATOM 2028 N N . ARG A 1 265 ? -3.983 -8.193 -11.563 1.00 93.06 265 ARG A N 1
ATOM 2029 C CA . ARG A 1 265 ? -3.857 -9.643 -11.340 1.00 93.06 265 ARG A CA 1
ATOM 2030 C C . ARG A 1 265 ? -2.386 -10.037 -11.187 1.00 93.06 265 ARG A C 1
ATOM 2032 O O . ARG A 1 265 ? -1.531 -9.464 -11.860 1.00 93.06 265 ARG A O 1
ATOM 2039 N N . ALA A 1 266 ? -2.102 -11.063 -10.383 1.00 93.94 266 ALA A N 1
ATOM 2040 C CA . ALA A 1 266 ? -0.741 -11.562 -10.162 1.00 93.94 266 ALA A CA 1
ATOM 2041 C C . ALA A 1 266 ? -0.018 -11.926 -11.471 1.00 93.94 266 ALA A C 1
ATOM 20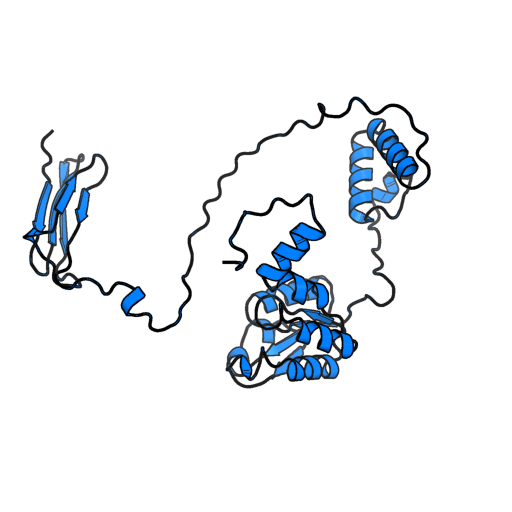43 O O . ALA A 1 266 ? 1.147 -11.588 -11.652 1.00 93.94 266 ALA A O 1
ATOM 2044 N N . GLU A 1 267 ? -0.724 -12.539 -12.424 1.00 91.88 267 GLU A N 1
ATOM 2045 C CA . GLU A 1 267 ? -0.199 -12.829 -13.765 1.00 91.88 267 GLU A CA 1
ATOM 2046 C C . GLU A 1 267 ? 0.245 -11.560 -14.510 1.00 91.88 267 GLU A C 1
ATOM 2048 O O . GLU A 1 267 ? 1.328 -11.522 -15.096 1.00 91.88 267 GLU A O 1
ATOM 2053 N N . SER A 1 268 ? -0.547 -10.487 -14.434 1.00 92.12 268 SER A N 1
ATOM 2054 C CA . SER A 1 268 ? -0.190 -9.195 -15.027 1.00 92.12 268 SER A CA 1
ATOM 2055 C C . SER A 1 268 ? 1.042 -8.591 -14.352 1.00 92.12 268 SER A C 1
ATOM 2057 O O . SER A 1 268 ? 1.902 -8.048 -15.040 1.00 92.12 268 SER A O 1
ATOM 2059 N N . ILE A 1 269 ? 1.158 -8.731 -13.026 1.00 93.19 269 ILE A N 1
ATOM 2060 C CA . ILE A 1 269 ? 2.338 -8.288 -12.271 1.00 93.19 269 ILE A CA 1
ATOM 2061 C C . ILE A 1 269 ? 3.584 -9.070 -12.714 1.00 93.19 269 ILE A C 1
ATOM 2063 O O . ILE A 1 269 ? 4.599 -8.448 -13.009 1.00 93.19 269 ILE A O 1
ATOM 2067 N N . ARG A 1 270 ? 3.513 -10.405 -12.840 1.00 91.38 270 ARG A N 1
ATOM 2068 C CA . ARG A 1 270 ? 4.639 -11.234 -13.327 1.00 91.38 270 ARG A CA 1
ATOM 2069 C C . ARG A 1 270 ? 5.074 -10.837 -14.733 1.00 91.38 270 ARG A C 1
ATOM 2071 O O . ARG A 1 270 ? 6.262 -10.693 -14.996 1.00 91.38 270 ARG A O 1
ATOM 2078 N N . THR A 1 271 ? 4.100 -10.642 -15.617 1.00 88.38 271 THR A N 1
ATOM 2079 C CA . THR A 1 271 ? 4.348 -10.355 -17.034 1.00 88.38 271 THR A CA 1
ATOM 2080 C C . THR A 1 271 ? 4.979 -8.978 -17.235 1.00 88.38 271 THR A C 1
ATOM 2082 O O . THR A 1 271 ? 5.884 -8.827 -18.051 1.00 88.38 271 THR A O 1
ATOM 2085 N N . ILE A 1 272 ? 4.507 -7.964 -16.502 1.00 88.25 272 ILE A N 1
ATOM 2086 C CA . ILE A 1 272 ? 4.925 -6.568 -16.699 1.00 88.25 272 ILE A CA 1
ATOM 2087 C C . ILE A 1 272 ? 6.089 -6.173 -15.772 1.00 88.25 272 ILE A C 1
ATOM 2089 O O . ILE A 1 272 ? 6.846 -5.259 -16.100 1.00 88.25 272 ILE A O 1
ATOM 2093 N N . GLY A 1 273 ? 6.261 -6.855 -14.635 1.00 85.06 273 GLY A N 1
ATOM 2094 C CA . GLY A 1 273 ? 7.305 -6.556 -13.651 1.00 85.06 273 GLY A CA 1
ATOM 2095 C C . GLY A 1 273 ? 8.723 -6.812 -14.167 1.00 85.06 273 GLY A C 1
ATOM 2096 O O . GLY A 1 273 ? 9.639 -6.046 -13.865 1.00 85.06 273 GLY A O 1
ATOM 2097 N N . ASP A 1 274 ? 8.911 -7.835 -15.005 1.00 85.38 274 ASP A N 1
ATOM 2098 C CA . ASP A 1 274 ? 10.169 -8.038 -15.724 1.00 85.38 274 ASP A CA 1
ATOM 2099 C C . ASP A 1 274 ? 10.174 -7.200 -17.009 1.00 85.38 274 ASP A C 1
ATOM 2101 O O . ASP A 1 274 ? 9.436 -7.460 -17.958 1.00 85.38 274 ASP A O 1
ATOM 2105 N N . LYS A 1 275 ? 11.060 -6.199 -17.065 1.00 87.00 275 LYS A N 1
ATOM 2106 C CA . LYS A 1 275 ? 11.205 -5.288 -18.213 1.00 87.00 275 LYS A CA 1
ATOM 2107 C C . LYS A 1 275 ? 11.460 -6.016 -19.537 1.00 87.00 275 LYS A C 1
ATOM 2109 O O . LYS A 1 275 ? 11.069 -5.502 -20.588 1.00 87.00 275 LYS A O 1
ATOM 2114 N N . MET A 1 276 ? 12.145 -7.158 -19.512 1.00 85.06 276 MET A N 1
ATOM 2115 C CA . MET A 1 276 ? 12.421 -7.954 -20.705 1.00 85.06 276 MET A CA 1
ATOM 2116 C C . MET A 1 276 ? 11.185 -8.749 -21.115 1.00 85.06 276 MET A C 1
ATOM 2118 O O . MET A 1 276 ? 10.756 -8.625 -22.265 1.00 85.06 276 MET A O 1
ATOM 2122 N N . ALA A 1 277 ? 10.573 -9.477 -20.177 1.00 84.81 277 ALA A N 1
ATOM 2123 C CA . ALA A 1 277 ? 9.340 -10.225 -20.429 1.00 84.81 277 ALA A CA 1
ATOM 2124 C C . ALA A 1 277 ? 8.204 -9.301 -20.900 1.00 84.81 277 ALA A C 1
ATOM 2126 O O . ALA A 1 277 ? 7.529 -9.604 -21.880 1.00 84.81 277 ALA A O 1
ATOM 2127 N N . ALA A 1 278 ? 8.075 -8.116 -20.302 1.00 88.44 278 ALA A N 1
ATOM 2128 C CA . ALA A 1 278 ? 7.099 -7.103 -20.682 1.00 88.44 278 ALA A CA 1
ATOM 2129 C C . ALA A 1 278 ? 7.288 -6.632 -22.130 1.00 88.44 278 ALA A C 1
ATOM 2131 O O . ALA A 1 278 ? 6.319 -6.502 -22.873 1.00 88.44 278 ALA A O 1
ATOM 2132 N N . LYS A 1 279 ? 8.535 -6.394 -22.567 1.00 86.81 279 LYS A N 1
ATOM 2133 C CA . LYS A 1 279 ? 8.823 -6.007 -23.959 1.00 86.81 279 LYS A CA 1
ATOM 2134 C C . LYS A 1 279 ? 8.494 -7.121 -24.946 1.00 86.81 279 LYS A C 1
ATOM 2136 O O . LYS A 1 279 ? 7.997 -6.817 -26.028 1.00 86.81 279 LYS A O 1
ATOM 2141 N N . VAL A 1 280 ? 8.784 -8.375 -24.596 1.00 86.25 280 VAL A N 1
ATOM 2142 C CA . VAL A 1 280 ? 8.422 -9.541 -25.418 1.00 86.25 280 VAL A CA 1
ATOM 2143 C C . VAL A 1 280 ? 6.901 -9.645 -25.517 1.00 86.25 280 VAL A C 1
ATOM 2145 O O . VAL A 1 280 ? 6.371 -9.614 -26.622 1.00 86.25 280 VAL A O 1
ATOM 2148 N N . PHE A 1 281 ? 6.202 -9.606 -24.382 1.00 87.94 281 PHE A N 1
ATOM 2149 C CA . PHE A 1 281 ? 4.743 -9.652 -24.320 1.00 87.94 281 PHE A CA 1
ATOM 2150 C C . PHE A 1 281 ? 4.083 -8.532 -25.136 1.00 87.94 281 PHE A C 1
ATOM 2152 O O . PHE A 1 281 ? 3.180 -8.788 -25.928 1.00 87.94 281 PHE A O 1
ATOM 2159 N N . ILE A 1 282 ? 4.549 -7.285 -24.996 1.00 89.06 282 ILE A N 1
ATOM 2160 C CA . ILE A 1 282 ? 4.015 -6.148 -25.762 1.00 89.06 282 ILE A CA 1
ATOM 2161 C C . ILE A 1 282 ? 4.276 -6.336 -27.260 1.00 89.06 282 ILE A C 1
ATOM 2163 O O . ILE A 1 282 ? 3.385 -6.085 -28.066 1.00 89.06 282 ILE A O 1
ATOM 2167 N N . ARG A 1 283 ? 5.465 -6.804 -27.653 1.00 86.00 283 ARG A N 1
ATOM 2168 C CA . ARG A 1 283 ? 5.787 -7.052 -29.065 1.00 86.00 283 ARG A CA 1
ATOM 2169 C C . ARG A 1 283 ? 4.898 -8.135 -29.678 1.00 86.00 283 ARG A C 1
ATOM 2171 O O . ARG A 1 283 ? 4.489 -7.987 -30.825 1.00 86.00 283 ARG A O 1
ATOM 2178 N N . GLU A 1 284 ? 4.629 -9.204 -28.935 1.00 86.88 284 GLU A N 1
ATOM 2179 C CA . GLU A 1 284 ? 3.862 -10.358 -29.412 1.00 86.88 284 GLU A CA 1
ATOM 2180 C C . GLU A 1 284 ? 2.351 -10.102 -29.418 1.00 86.88 284 GLU A C 1
ATOM 2182 O O . GLU A 1 284 ? 1.668 -10.475 -30.370 1.00 86.88 284 GLU A O 1
ATOM 2187 N N . HIS A 1 285 ? 1.823 -9.436 -28.388 1.00 87.25 285 HIS A N 1
ATOM 2188 C CA . HIS A 1 285 ? 0.377 -9.309 -28.179 1.00 87.25 285 HIS A CA 1
ATOM 2189 C C . HIS A 1 285 ? -0.187 -7.911 -28.453 1.00 87.25 285 HIS A C 1
ATOM 2191 O O . HIS A 1 285 ? -1.402 -7.763 -28.582 1.00 87.25 285 HIS A O 1
ATOM 2197 N N . LEU A 1 286 ? 0.652 -6.875 -28.541 1.00 85.75 286 LEU A N 1
ATOM 2198 C CA . LEU A 1 286 ? 0.228 -5.475 -28.649 1.00 85.75 286 LEU A CA 1
ATOM 2199 C C . LEU A 1 286 ? 0.997 -4.755 -29.768 1.00 85.75 286 LEU A C 1
ATOM 2201 O O . LEU A 1 286 ? 1.734 -3.796 -29.540 1.00 85.75 286 LEU A O 1
ATOM 2205 N N . SER A 1 287 ? 0.768 -5.200 -31.007 1.00 77.56 287 SER A N 1
ATOM 2206 C CA . SER A 1 287 ? 1.430 -4.710 -32.230 1.00 77.56 287 SER A CA 1
ATOM 2207 C C . SER A 1 287 ? 1.276 -3.206 -32.503 1.00 77.56 287 SER A C 1
ATOM 2209 O O . SER A 1 287 ? 2.054 -2.635 -33.265 1.00 77.56 287 SER A O 1
ATOM 2211 N N . SER A 1 288 ? 0.299 -2.545 -31.879 1.00 87.94 288 SER A N 1
ATOM 2212 C CA . SER A 1 288 ? 0.065 -1.104 -32.001 1.00 87.94 288 SER A CA 1
ATOM 2213 C C . SER A 1 288 ? 0.932 -0.247 -31.071 1.00 87.94 288 SER A C 1
ATOM 2215 O O . SER A 1 288 ? 0.961 0.975 -31.233 1.00 87.94 288 SER A O 1
ATOM 2217 N N . ILE A 1 289 ? 1.638 -0.846 -30.104 1.00 88.06 289 ILE A N 1
ATOM 2218 C CA . ILE A 1 289 ? 2.464 -0.116 -29.138 1.00 88.06 289 ILE A CA 1
ATOM 2219 C C . ILE A 1 289 ? 3.906 -0.027 -29.661 1.00 88.06 289 ILE A C 1
ATOM 2221 O O . ILE A 1 289 ? 4.600 -1.044 -29.732 1.00 88.06 289 ILE A O 1
ATOM 2225 N N . PRO A 1 290 ? 4.408 1.175 -30.001 1.00 89.19 290 PRO A N 1
ATOM 2226 C CA . PRO A 1 290 ? 5.778 1.329 -30.469 1.00 89.19 290 PRO A CA 1
ATOM 2227 C C . PRO A 1 290 ? 6.770 1.076 -29.325 1.00 89.19 290 PRO A C 1
ATOM 2229 O O . PRO A 1 290 ? 6.707 1.714 -28.273 1.00 89.19 290 PRO A O 1
ATOM 2232 N N . LEU A 1 291 ? 7.720 0.166 -29.547 1.00 87.06 291 LEU A N 1
ATOM 2233 C CA . LEU A 1 291 ? 8.797 -0.144 -28.607 1.00 87.06 291 LEU A CA 1
ATOM 2234 C C . LEU A 1 291 ? 10.122 0.454 -29.083 1.00 87.06 291 LEU A C 1
ATOM 2236 O O . LEU A 1 291 ? 10.458 0.381 -30.263 1.00 87.06 291 LEU A O 1
ATOM 2240 N N . ILE A 1 292 ? 10.906 0.995 -28.147 1.00 87.69 292 ILE A N 1
ATOM 2241 C CA . ILE A 1 292 ? 12.278 1.432 -28.434 1.00 87.69 292 ILE A CA 1
ATOM 2242 C C . ILE A 1 292 ? 13.128 0.182 -28.729 1.00 87.69 292 ILE A C 1
ATOM 2244 O O . ILE A 1 292 ? 13.190 -0.706 -27.864 1.00 87.69 292 ILE A O 1
ATOM 2248 N N . PRO A 1 293 ? 13.788 0.100 -29.903 1.00 80.38 293 PRO A N 1
ATOM 2249 C CA . PRO A 1 293 ? 14.705 -0.989 -30.226 1.00 80.38 293 PRO A CA 1
ATOM 2250 C C . PRO A 1 293 ? 15.798 -1.114 -29.160 1.00 80.38 293 PRO A C 1
ATOM 2252 O O . PRO A 1 293 ? 16.317 -0.110 -28.674 1.00 80.38 293 PRO A O 1
ATOM 2255 N N . GLY A 1 294 ? 16.144 -2.337 -28.770 1.00 75.06 294 GLY A N 1
ATOM 2256 C CA . GLY A 1 294 ? 17.161 -2.587 -27.752 1.00 75.06 294 GLY A CA 1
ATOM 2257 C C . GLY A 1 294 ? 17.849 -3.929 -27.952 1.00 75.06 294 GLY A C 1
ATOM 2258 O O . GLY A 1 294 ? 17.417 -4.737 -28.770 1.00 75.06 294 GLY A O 1
ATOM 2259 N N . TYR A 1 295 ? 18.926 -4.149 -27.204 1.00 69.62 295 TYR A N 1
ATOM 2260 C CA . TYR A 1 295 ? 19.688 -5.391 -27.250 1.00 69.62 295 TYR A CA 1
ATOM 2261 C C . TYR A 1 295 ? 18.957 -6.512 -26.501 1.00 69.62 295 TYR A C 1
ATOM 2263 O O . TYR A 1 295 ? 18.454 -6.301 -25.396 1.00 69.62 295 TYR A O 1
ATOM 2271 N N . HIS A 1 296 ? 18.889 -7.694 -27.114 1.00 65.44 296 HIS A N 1
ATOM 2272 C CA . HIS A 1 296 ? 18.126 -8.843 -26.615 1.00 65.44 296 HIS A CA 1
ATOM 2273 C C . HIS A 1 296 ? 19.003 -10.051 -26.242 1.00 65.44 296 HIS A C 1
ATOM 2275 O O . HIS A 1 296 ? 18.470 -11.134 -26.030 1.00 65.44 296 HIS A O 1
ATOM 2281 N N . GLY A 1 297 ? 20.322 -9.860 -26.097 1.00 56.16 297 GLY A N 1
ATOM 2282 C CA . GLY A 1 297 ? 21.209 -10.855 -25.481 1.00 56.16 297 GLY A CA 1
ATOM 2283 C C . GLY A 1 297 ? 21.546 -12.074 -26.342 1.00 56.16 297 GLY A C 1
ATOM 2284 O O . GLY A 1 297 ? 21.945 -13.091 -25.788 1.00 56.16 297 GLY A O 1
ATOM 2285 N N . GLN A 1 298 ? 21.387 -11.992 -27.663 1.00 49.44 298 GLN A N 1
ATOM 2286 C CA . GLN A 1 298 ? 21.882 -13.012 -28.590 1.00 49.44 298 GLN A CA 1
ATOM 2287 C C . GLN A 1 298 ? 23.074 -12.463 -29.375 1.00 49.44 298 GLN A C 1
ATOM 2289 O O . GLN A 1 298 ? 22.926 -12.221 -30.561 1.00 49.44 298 GLN A O 1
ATOM 2294 N N . ASP A 1 299 ? 24.187 -12.202 -28.686 1.00 41.59 299 ASP A N 1
ATOM 2295 C CA . ASP A 1 299 ? 25.574 -12.159 -29.190 1.00 41.59 299 ASP A CA 1
ATOM 2296 C C . ASP A 1 299 ? 26.533 -12.255 -27.984 1.00 41.59 299 ASP A C 1
ATOM 2298 O O . ASP A 1 299 ? 26.253 -11.610 -26.936 1.00 41.59 299 ASP A O 1
#

Secondary structure (DSSP, 8-state):
----EEEEE-SS-EEEEEE-TTSPEEEEEE-S-SS-B-GGG-EEEE-SS-EEEEPPBSSPP--GGGT-SS------PPP----------GGGS----------THHHHHHHHHHHHHHS-HHHHHHHHHHHHHHTT----S-HHHHTTSPP---PPTT-----EEE---HHHHHHHHHHHHHTT--EEEEEEGGGTT-HHHHHSSEEEEEESSSGGGTTT-HHHHHHHHHHHT-SEEE--SSTTTT-HHHHHHHHHTT-EESSS-HHHHHHHHSHHHHHHHHHHH-TTS-------S--

Organism: Rhizopus azygosporus (NCBI:txid86630)

pLDDT: mean 76.75, std 20.32, range [28.59, 98.5]

InterPro domains:
  IPR005481 Biotin carboxylase-like, N-terminal domain [PF00289] (160-269)
  IPR007052 CS domain [PF04969] (3-57)
  IPR007052 CS domain [PS51203] (1-68)
  IPR007699 SGS domain [PS51048] (79-166)
  IPR008978 HSP20-like chaperone [G3DSA:2.60.40.790] (1-76)
  IPR008978 HSP20-like chaperone [SSF49764] (3-144)
  IPR011764 Biotin carboxylation domain [PS50979] (160-299)
  IPR016185 Pre-ATP-grasp domain superfamily [SSF52440] (154-271)
  IPR050856 Biotin-dependent Carboxylase Complex [PTHR18866] (148-298)

Radius of gyration: 31.71 Å; chains: 1; bounding box: 83×72×63 Å

Sequence (299 aa):
MAQDVSVGFYEDSLSLAAKLPSGSTYSIELDPLAHKIIPEESTYKVLSTKIEVKLKKKVSGIMWGALEGENDLGTPVPAVTNNKKQTKDWNKLIKEVDDEKLEGEAAVNALFQQIYRDADPDARRAMMKSFIESNGTCLSTNWSEVGSKKVETKPPEGTMVKKVLIANRGEIACRVIQTCKRLGIPTVAVYSDSDQNAPFVRLADEAYHIGHSIASESYLNAEKIIQVAKRSGADAIHPGYGFLSENPDFADMVNQAGINFIGPRAESIRTIGDKMAAKVFIREHLSSIPLIPGYHGQD

Foldseek 3Di:
DDFPWDWDDDQQKIWIWGQDPVRDIDIDIDPGHPATFDRVPWDWDDDPPDIDTGTHGPDDDDDVVVVDPDDDDDDDDDDDDDDDDDDDDPVPPDDDDDDDPDDDPVNVVVVVVVCLVPDDPLVVVLVVVLCVQVVNDDDDPPSVVSVVDRDDDDDPPPPDFQEEEELDDDPQLVVVLVVCVVVVHAYEYEDAPVCCPPPSCVSHPYYYYQYHPDCVSGSLPLVSSLVVCVVVVGQEYEHGDPRCQLPLVSQVVCVVSNHHYPHDHSVVSVQCVPVLSVVVCCVVPPVPDDDDDDDDPPD